Protein AF-A0A3M1KGH4-F1 (afdb_monomer_lite)

Secondary structure (DSSP, 8-state):
-----HHHHHHHHHHHHHTSSSTT-PPPP---THHHHHHHHHHHHHHHHHHT----PPEEEEEEEEEEETTS-B--GGGT--EEEEEETTT--EEEEEE-BSB---HHHHHTS---TT-----TTB-BEEEEEEESS-EEEEEEEEE-TT-GGG-EEEEEEEEE-TT--B-STT-EEEEE--EEEEEEESPTT----TT--PPPEEEEEE-

Radius of gyration: 43.36 Å; chains: 1; bounding box: 120×36×132 Å

pLDDT: mean 83.52, std 16.86, range [42.94, 98.81]

Foldseek 3Di:
DDDDPPPPVVVVVVVVVVVVVPPPPDDPPPDPPVVVVVVVVVVVVVVVVVVVPPQLWQAWAKFKEWEAEVLAFTQEPVLPFKKKWKAQPVPRHTQDIDGWYFDRADCCQRHPDDDDPPAQRHDPRGTIDMDIGRHSAKTWMKMKIWDDPNQNVWIFIDIDIDIDGHPHYQPPRNRHYHYGYTKRKAWDPDDPPDDDDVVDDGDTDIDIDGD

Structure (mmCIF, N/CA/C/O backbone):
data_AF-A0A3M1KGH4-F1
#
_entry.id   AF-A0A3M1KGH4-F1
#
loop_
_atom_site.group_PDB
_atom_site.id
_atom_site.type_symbol
_atom_site.label_atom_id
_atom_site.label_alt_id
_atom_site.label_comp_id
_atom_site.label_asym_id
_atom_site.label_entity_id
_atom_site.label_seq_id
_atom_site.pdbx_PDB_ins_code
_atom_site.Cartn_x
_atom_site.Cartn_y
_atom_site.Cartn_z
_atom_site.occupancy
_atom_site.B_iso_or_equiv
_atom_site.auth_seq_id
_atom_site.auth_comp_id
_atom_site.auth_asym_id
_atom_site.auth_atom_id
_atom_site.pdbx_PDB_model_num
ATOM 1 N N . MET A 1 1 ? 84.383 18.928 -102.676 1.00 42.94 1 MET A N 1
ATOM 2 C CA . MET A 1 1 ? 84.141 19.625 -101.395 1.00 42.94 1 MET A CA 1
ATOM 3 C C . MET A 1 1 ? 82.967 18.921 -100.732 1.00 42.94 1 MET A C 1
ATOM 5 O O . MET A 1 1 ? 81.964 18.694 -101.393 1.00 42.94 1 MET A O 1
ATOM 9 N N . GLN A 1 2 ? 83.213 18.404 -99.532 1.00 49.25 2 GLN A N 1
ATOM 10 C CA . GLN A 1 2 ? 82.604 17.220 -98.914 1.00 49.25 2 GLN A CA 1
ATOM 11 C C . GLN A 1 2 ? 81.156 17.446 -98.419 1.00 49.25 2 GLN A C 1
ATOM 13 O O . GLN A 1 2 ? 80.902 18.502 -97.842 1.00 49.25 2 GLN A O 1
ATOM 18 N N . PRO A 1 3 ? 80.225 16.482 -98.577 1.00 50.56 3 PRO A N 1
ATOM 19 C CA . PRO A 1 3 ? 78.887 16.571 -97.991 1.00 50.56 3 PRO A CA 1
ATOM 20 C C . PRO A 1 3 ? 78.902 16.326 -96.469 1.00 50.56 3 PRO A C 1
ATOM 22 O O . PRO A 1 3 ? 79.648 15.485 -95.965 1.00 50.56 3 PRO A O 1
ATOM 25 N N . ASP A 1 4 ? 78.070 17.084 -95.750 1.00 58.75 4 ASP A N 1
ATOM 26 C CA . ASP A 1 4 ? 77.868 17.066 -94.293 1.00 58.75 4 ASP A CA 1
ATOM 27 C C . ASP A 1 4 ? 77.162 15.769 -93.844 1.00 58.75 4 ASP A C 1
ATOM 29 O O . ASP A 1 4 ? 75.938 15.681 -93.768 1.00 58.75 4 ASP A O 1
ATOM 33 N N . ILE A 1 5 ? 77.959 14.732 -93.576 1.00 57.69 5 ILE A N 1
ATOM 34 C CA . ILE A 1 5 ? 77.520 13.393 -93.134 1.00 57.69 5 ILE A CA 1
ATOM 35 C C . ILE A 1 5 ? 77.170 13.370 -91.620 1.00 57.69 5 ILE A C 1
ATOM 37 O O . ILE A 1 5 ? 76.707 12.359 -91.090 1.00 57.69 5 ILE A O 1
ATOM 41 N N . GLY A 1 6 ? 77.332 14.482 -90.891 1.00 56.88 6 GLY A N 1
ATOM 42 C CA . GLY A 1 6 ? 77.210 14.508 -89.426 1.00 56.88 6 GLY A CA 1
ATOM 43 C C . GLY A 1 6 ? 75.781 14.586 -88.875 1.00 56.88 6 GLY A C 1
ATOM 44 O O . GLY A 1 6 ? 75.520 14.105 -87.770 1.00 56.88 6 GLY A O 1
ATOM 45 N N . ARG A 1 7 ? 74.831 15.169 -89.619 1.00 56.31 7 ARG A N 1
ATOM 46 C CA . ARG A 1 7 ? 73.494 15.498 -89.081 1.00 56.31 7 ARG A CA 1
ATOM 47 C C . ARG A 1 7 ? 72.442 14.392 -89.229 1.00 56.31 7 ARG A C 1
ATOM 49 O O . ARG A 1 7 ? 71.613 14.231 -88.332 1.00 56.31 7 ARG A O 1
ATOM 56 N N . GLU A 1 8 ? 72.500 13.570 -90.277 1.00 53.31 8 GLU A N 1
ATOM 57 C CA . GLU A 1 8 ? 71.540 12.465 -90.470 1.00 53.31 8 GLU A CA 1
ATOM 58 C C . GLU A 1 8 ? 71.791 11.265 -89.540 1.00 53.31 8 GLU A C 1
ATOM 60 O O . GLU A 1 8 ? 70.844 10.627 -89.069 1.00 53.31 8 GLU A O 1
ATOM 65 N N . ALA A 1 9 ? 73.055 10.971 -89.216 1.00 56.78 9 ALA A N 1
ATOM 66 C CA . ALA A 1 9 ? 73.411 9.864 -88.325 1.00 56.78 9 ALA A CA 1
ATOM 67 C C . ALA A 1 9 ? 73.000 10.127 -86.861 1.00 56.78 9 ALA A C 1
ATOM 69 O O . ALA A 1 9 ? 72.671 9.196 -86.121 1.00 56.78 9 ALA A O 1
ATOM 70 N N . MET A 1 10 ? 72.960 11.400 -86.452 1.00 54.31 10 MET A N 1
ATOM 71 C CA . MET A 1 10 ? 72.568 11.811 -85.102 1.00 54.31 10 MET A CA 1
ATOM 72 C C . MET A 1 10 ? 71.043 11.776 -84.899 1.00 54.31 10 MET A C 1
ATOM 74 O O . MET A 1 10 ? 70.585 11.319 -83.851 1.00 54.31 10 MET A O 1
ATOM 78 N N . MET A 1 11 ? 70.240 12.147 -85.907 1.00 51.31 11 MET A N 1
ATOM 79 C CA . MET A 1 11 ? 68.772 12.068 -85.808 1.00 51.31 11 MET A CA 1
ATOM 80 C C . MET A 1 11 ? 68.230 10.631 -85.844 1.00 51.31 11 MET A C 1
ATOM 82 O O . MET A 1 11 ? 67.272 10.325 -85.131 1.00 51.31 11 MET A O 1
ATOM 86 N N . ARG A 1 12 ? 68.866 9.707 -86.580 1.00 53.91 12 ARG A N 1
ATOM 87 C CA . ARG A 1 12 ? 68.444 8.289 -86.590 1.00 53.91 12 ARG A CA 1
ATOM 88 C C . ARG A 1 12 ? 68.720 7.560 -85.270 1.00 53.91 12 ARG A C 1
ATOM 90 O O . ARG A 1 12 ? 68.043 6.580 -84.966 1.00 53.91 12 ARG A O 1
ATOM 97 N N . ARG A 1 13 ? 69.657 8.049 -84.449 1.00 52.09 13 ARG A N 1
ATOM 98 C CA . ARG A 1 13 ? 69.931 7.490 -83.112 1.00 52.09 13 ARG A CA 1
ATOM 99 C C . ARG A 1 13 ? 68.906 7.903 -82.053 1.00 52.09 13 ARG A C 1
ATOM 101 O O . ARG A 1 13 ? 68.628 7.106 -81.165 1.00 52.09 13 ARG A O 1
ATOM 108 N N . ILE A 1 14 ? 68.302 9.087 -82.163 1.00 52.09 14 ILE A N 1
ATOM 109 C CA . ILE A 1 14 ? 67.333 9.582 -81.167 1.00 52.09 14 ILE A CA 1
ATOM 110 C C . ILE A 1 14 ? 65.967 8.884 -81.317 1.00 52.09 14 ILE A C 1
ATOM 112 O O . ILE A 1 14 ? 65.345 8.518 -80.321 1.00 52.09 14 ILE A O 1
ATOM 116 N N . VAL A 1 15 ? 65.539 8.575 -82.546 1.00 54.56 15 VAL A N 1
ATOM 117 C CA . VAL A 1 15 ? 64.266 7.865 -82.803 1.00 54.56 15 VAL A CA 1
ATOM 118 C C . VAL A 1 15 ? 64.352 6.361 -82.473 1.00 54.56 15 VAL A C 1
ATOM 120 O O . VAL A 1 15 ? 63.371 5.751 -82.043 1.00 54.56 15 VAL A O 1
ATOM 123 N N . ALA A 1 16 ? 65.537 5.751 -82.589 1.00 48.59 16 ALA A N 1
ATOM 124 C CA . ALA A 1 16 ? 65.742 4.324 -82.313 1.00 48.59 16 ALA A CA 1
ATOM 125 C C . ALA A 1 16 ? 65.833 3.968 -80.812 1.00 48.59 16 ALA A C 1
ATOM 127 O O . ALA A 1 16 ? 65.648 2.803 -80.456 1.00 48.59 16 ALA A O 1
ATOM 128 N N . VAL A 1 17 ? 66.091 4.945 -79.930 1.00 50.84 17 VAL A N 1
ATOM 129 C CA . VAL A 1 17 ? 66.051 4.745 -78.466 1.00 50.84 17 VAL A CA 1
ATOM 130 C C . VAL A 1 17 ? 64.633 4.938 -77.909 1.00 50.84 17 VAL A C 1
ATOM 132 O O . VAL A 1 17 ? 64.250 4.253 -76.965 1.00 50.84 17 VAL A O 1
ATOM 135 N N . SER A 1 18 ? 63.803 5.775 -78.542 1.00 44.84 18 SER A N 1
ATOM 136 C CA . SER A 1 18 ? 62.417 6.020 -78.109 1.00 44.84 18 SER A CA 1
ATOM 137 C C . SER A 1 18 ? 61.440 4.873 -78.414 1.00 44.84 18 SER A C 1
ATOM 139 O O . SER A 1 18 ? 60.396 4.790 -77.774 1.00 44.84 18 SER A O 1
ATOM 141 N N . SER A 1 19 ? 61.745 3.992 -79.372 1.00 47.72 19 SER A N 1
ATOM 142 C CA . SER A 1 19 ? 60.853 2.893 -79.793 1.00 47.72 19 SER A CA 1
ATOM 143 C C . SER A 1 19 ? 61.108 1.564 -79.076 1.00 47.72 19 SER A C 1
ATOM 145 O O . SER A 1 19 ? 60.348 0.624 -79.260 1.00 47.72 19 SER A O 1
ATOM 147 N N . ARG A 1 20 ? 62.139 1.479 -78.222 1.00 51.72 20 ARG A N 1
ATOM 148 C CA . ARG A 1 20 ? 62.474 0.267 -77.445 1.00 51.72 20 ARG A CA 1
ATOM 149 C C . ARG A 1 20 ? 62.117 0.338 -75.956 1.00 51.72 20 ARG A C 1
ATOM 151 O O . ARG A 1 20 ? 62.361 -0.616 -75.228 1.00 51.72 20 ARG A O 1
ATOM 158 N N . LEU A 1 21 ? 61.511 1.441 -75.515 1.00 47.66 21 LEU A N 1
ATOM 159 C CA . LEU A 1 21 ? 61.004 1.641 -74.148 1.00 47.66 21 LEU A CA 1
ATOM 160 C C . LEU A 1 21 ? 59.476 1.472 -74.029 1.00 47.66 21 LEU A C 1
ATOM 162 O O . LEU A 1 21 ? 58.954 1.481 -72.919 1.00 47.66 21 LEU A O 1
ATOM 166 N N . ALA A 1 22 ? 58.761 1.281 -75.144 1.00 48.03 22 ALA A N 1
ATOM 167 C CA . ALA A 1 22 ? 57.303 1.115 -75.159 1.00 48.03 22 ALA A CA 1
ATOM 168 C C . ALA A 1 22 ? 56.831 -0.348 -74.999 1.00 48.03 22 ALA A C 1
ATOM 170 O O . ALA A 1 22 ? 55.670 -0.578 -74.672 1.00 48.03 22 ALA A O 1
ATOM 171 N N . ASP A 1 23 ? 57.726 -1.332 -75.142 1.00 51.97 23 ASP A N 1
ATOM 172 C CA . ASP A 1 23 ? 57.362 -2.758 -75.198 1.00 51.97 23 ASP A CA 1
ATOM 173 C C . ASP A 1 23 ? 57.512 -3.515 -73.864 1.00 51.97 23 ASP A C 1
ATOM 175 O O . ASP A 1 23 ? 57.511 -4.744 -73.848 1.00 51.97 23 ASP A O 1
ATOM 179 N N . HIS A 1 24 ? 57.657 -2.828 -72.725 1.00 53.22 24 HIS A N 1
ATOM 180 C CA . HIS A 1 24 ? 57.786 -3.475 -71.401 1.00 53.22 24 HIS A CA 1
ATOM 181 C C . HIS A 1 24 ? 56.738 -3.048 -70.364 1.00 53.22 24 HIS A C 1
ATOM 183 O O . HIS A 1 24 ? 56.882 -3.331 -69.174 1.00 53.22 24 HIS A O 1
ATOM 189 N N . VAL A 1 25 ? 55.622 -2.455 -70.794 1.00 55.25 25 VAL A N 1
ATOM 190 C CA . VAL A 1 25 ? 54.454 -2.304 -69.914 1.00 55.25 25 VAL A CA 1
ATOM 191 C C . VAL A 1 25 ? 53.684 -3.624 -69.900 1.00 55.25 25 VAL A C 1
ATOM 193 O O . VAL A 1 25 ? 52.771 -3.859 -70.694 1.00 55.25 25 VAL A O 1
ATOM 196 N N . ALA A 1 26 ? 54.083 -4.513 -68.993 1.00 55.94 26 ALA A N 1
ATOM 197 C CA . ALA A 1 26 ? 53.309 -5.691 -68.639 1.00 55.94 26 ALA A CA 1
ATOM 198 C C . ALA A 1 26 ? 51.890 -5.257 -68.231 1.00 55.94 26 ALA A C 1
ATOM 200 O O . ALA A 1 26 ? 51.702 -4.528 -67.256 1.00 55.94 26 ALA A O 1
ATOM 201 N N . ARG A 1 27 ? 50.880 -5.693 -68.991 1.00 57.88 27 ARG A N 1
ATOM 202 C CA . ARG A 1 27 ? 49.476 -5.548 -68.593 1.00 57.88 27 ARG A CA 1
ATOM 203 C C . ARG A 1 27 ? 49.269 -6.375 -67.316 1.00 57.88 27 ARG A C 1
ATOM 205 O O . ARG A 1 27 ? 49.573 -7.570 -67.351 1.00 57.88 27 ARG A O 1
ATOM 212 N N . PRO A 1 28 ? 48.773 -5.801 -66.206 1.00 57.00 28 PRO A N 1
ATOM 213 C CA . PRO A 1 28 ? 48.457 -6.602 -65.031 1.00 57.00 28 PRO A CA 1
ATOM 214 C C . PRO A 1 28 ? 47.383 -7.638 -65.401 1.00 57.00 28 PRO A C 1
ATOM 216 O O . PRO A 1 28 ? 46.493 -7.330 -66.203 1.00 57.00 28 PRO A O 1
ATOM 219 N N . PRO A 1 29 ? 47.444 -8.869 -64.859 1.00 56.03 29 PRO A N 1
ATOM 220 C CA . PRO A 1 29 ? 46.397 -9.851 -65.096 1.00 56.03 29 PRO A CA 1
ATOM 221 C C . PRO A 1 29 ? 45.067 -9.274 -64.611 1.00 56.03 29 PRO A C 1
ATOM 223 O O . PRO A 1 29 ? 44.997 -8.696 -63.526 1.00 56.03 29 PRO A O 1
ATOM 226 N N . ALA A 1 30 ? 44.016 -9.419 -65.422 1.00 58.41 30 ALA A N 1
ATOM 227 C CA . ALA A 1 30 ? 42.660 -9.029 -65.064 1.00 58.41 30 ALA A CA 1
ATOM 228 C C . ALA A 1 30 ? 42.247 -9.781 -63.789 1.00 58.41 30 ALA A C 1
ATOM 230 O O . ALA A 1 30 ? 41.863 -10.953 -63.823 1.00 58.41 30 ALA A O 1
ATOM 231 N N . PHE A 1 31 ? 42.396 -9.116 -62.645 1.00 53.91 31 PHE A N 1
ATOM 232 C CA . PHE A 1 31 ? 42.056 -9.660 -61.344 1.00 53.91 31 PHE A CA 1
ATOM 233 C C . PHE A 1 31 ? 40.532 -9.769 -61.293 1.00 53.91 31 PHE A C 1
ATOM 235 O O . PHE A 1 31 ? 39.823 -8.769 -61.202 1.00 53.91 31 PHE A O 1
ATOM 242 N N . ARG A 1 32 ? 40.018 -10.995 -61.430 1.00 59.94 32 ARG A N 1
ATOM 243 C CA . ARG A 1 32 ? 38.589 -11.327 -61.361 1.00 59.94 32 ARG A CA 1
ATOM 244 C C . ARG A 1 32 ? 38.077 -11.067 -59.935 1.00 59.94 32 ARG A C 1
ATOM 246 O O . ARG A 1 32 ? 37.981 -11.984 -59.124 1.00 59.94 32 ARG A O 1
ATOM 253 N N . GLN A 1 33 ? 37.786 -9.803 -59.631 1.00 54.66 33 GLN A N 1
ATOM 254 C CA . GLN A 1 33 ? 37.360 -9.306 -58.317 1.00 54.66 33 GLN A CA 1
ATOM 255 C C . GLN A 1 33 ? 35.900 -9.648 -57.953 1.00 54.66 33 GLN A C 1
ATOM 257 O O . GLN A 1 33 ? 35.520 -9.570 -56.789 1.00 54.66 33 GLN A O 1
ATOM 262 N N . GLU A 1 34 ? 35.074 -10.084 -58.904 1.00 50.25 34 GLU A N 1
ATOM 263 C CA . GLU A 1 34 ? 33.615 -10.172 -58.708 1.00 50.25 34 GLU A CA 1
ATOM 264 C C . GLU A 1 34 ? 33.153 -11.272 -57.735 1.00 50.25 34 GLU A C 1
ATOM 266 O O . GLU A 1 34 ? 32.064 -11.190 -57.173 1.00 50.25 34 GLU A O 1
ATOM 271 N N . ARG A 1 35 ? 33.981 -12.290 -57.465 1.00 53.50 35 ARG A N 1
ATOM 272 C CA . ARG A 1 35 ? 33.603 -13.399 -56.564 1.00 53.50 35 ARG A CA 1
ATOM 273 C C . ARG A 1 35 ? 33.836 -13.107 -55.081 1.00 53.50 35 ARG A C 1
ATOM 275 O O . ARG A 1 35 ? 33.267 -13.799 -54.242 1.00 53.50 35 ARG A O 1
ATOM 282 N N . TRP A 1 36 ? 34.653 -12.107 -54.759 1.00 53.97 36 TRP A N 1
ATOM 283 C CA . TRP A 1 36 ? 34.995 -11.779 -53.373 1.00 53.97 36 TRP A CA 1
ATOM 284 C C . TRP A 1 36 ? 33.922 -10.887 -52.744 1.00 53.97 36 TRP A C 1
ATOM 286 O O . TRP A 1 36 ? 33.511 -11.143 -51.618 1.00 53.97 36 TRP A O 1
ATOM 296 N N . PHE A 1 37 ? 33.374 -9.933 -53.505 1.00 53.00 37 PHE A N 1
ATOM 297 C CA . PHE A 1 37 ? 32.351 -9.001 -53.018 1.00 53.00 37 PHE A CA 1
ATOM 298 C C . PHE A 1 37 ? 31.008 -9.668 -52.690 1.00 53.00 37 PHE A C 1
ATOM 300 O O . PHE A 1 37 ? 30.375 -9.311 -51.698 1.00 53.00 37 PHE A O 1
ATOM 307 N N . ALA A 1 38 ? 30.588 -10.672 -53.469 1.00 57.00 38 ALA A N 1
ATOM 308 C CA . ALA A 1 38 ? 29.339 -11.394 -53.211 1.00 57.00 38 ALA A CA 1
ATOM 309 C C . ALA A 1 38 ? 29.382 -12.167 -51.878 1.00 57.00 38 ALA A C 1
ATOM 311 O O . ALA A 1 38 ? 28.412 -12.157 -51.123 1.00 57.00 38 ALA A O 1
ATOM 312 N N . GLY A 1 39 ? 30.527 -12.780 -51.551 1.00 59.53 39 GLY A N 1
ATOM 313 C CA . GLY A 1 39 ? 30.725 -13.480 -50.280 1.00 59.53 39 GLY A CA 1
ATOM 314 C C . GLY A 1 39 ? 30.733 -12.532 -49.081 1.00 59.53 39 GLY A C 1
ATOM 315 O O . GLY A 1 39 ? 30.131 -12.844 -48.056 1.00 59.53 39 GLY A O 1
ATOM 316 N N . THR A 1 40 ? 31.346 -11.350 -49.218 1.00 65.56 40 THR A N 1
ATOM 317 C CA . THR A 1 40 ? 31.367 -10.330 -48.156 1.00 65.56 40 THR A CA 1
ATOM 318 C C . THR A 1 40 ? 29.983 -9.739 -47.900 1.00 65.56 40 THR A C 1
ATOM 320 O O . THR A 1 40 ? 29.627 -9.518 -46.747 1.00 65.56 40 THR A O 1
ATOM 323 N N . LEU A 1 41 ? 29.179 -9.530 -48.948 1.00 72.06 41 LEU A N 1
ATOM 324 C CA . LEU A 1 41 ? 27.812 -9.012 -48.821 1.00 72.06 41 LEU A CA 1
ATOM 325 C C . LEU A 1 41 ? 26.867 -10.016 -48.151 1.00 72.06 41 LEU A C 1
ATOM 327 O O . LEU A 1 41 ? 26.099 -9.628 -47.274 1.00 72.06 41 LEU A O 1
ATOM 331 N N . VAL A 1 42 ? 26.958 -11.306 -48.495 1.00 76.88 42 VAL A N 1
ATOM 332 C CA . VAL A 1 42 ? 26.173 -12.364 -47.831 1.00 76.88 42 VAL A CA 1
ATOM 333 C C . VAL A 1 42 ? 26.597 -12.528 -46.369 1.00 76.88 42 VAL A C 1
ATOM 335 O O . VAL A 1 42 ? 25.743 -12.639 -45.494 1.00 76.88 42 VAL A O 1
ATOM 338 N N . MET A 1 43 ? 27.900 -12.469 -46.080 1.00 73.81 43 MET A N 1
ATOM 339 C CA . MET A 1 43 ? 28.414 -12.495 -44.706 1.00 73.81 43 MET A CA 1
ATOM 340 C C . MET A 1 43 ? 27.972 -11.276 -43.889 1.00 73.81 43 MET A C 1
ATOM 342 O O . MET A 1 43 ? 27.563 -11.427 -42.741 1.00 73.81 43 MET A O 1
ATOM 346 N N . ALA A 1 44 ? 28.017 -10.074 -44.465 1.00 76.94 44 ALA A N 1
ATOM 347 C CA . ALA A 1 44 ? 27.559 -8.857 -43.800 1.00 76.94 44 ALA A CA 1
ATOM 348 C C . ALA A 1 44 ? 26.045 -8.892 -43.537 1.00 76.94 44 ALA A C 1
ATOM 350 O O . ALA A 1 44 ? 25.608 -8.534 -42.444 1.00 76.94 44 ALA A O 1
ATOM 351 N N . ALA A 1 45 ? 25.253 -9.391 -44.492 1.00 77.75 45 ALA A N 1
ATOM 352 C CA . ALA A 1 45 ? 23.818 -9.602 -44.319 1.00 77.75 45 ALA A CA 1
ATOM 353 C C . ALA A 1 45 ? 23.516 -10.650 -43.234 1.00 77.75 45 ALA A C 1
ATOM 355 O O . ALA A 1 45 ? 22.614 -10.445 -42.428 1.00 77.75 45 ALA A O 1
ATOM 356 N N . LEU A 1 46 ? 24.300 -11.731 -43.157 1.00 75.06 46 LEU A N 1
ATOM 357 C CA . LEU A 1 46 ? 24.161 -12.762 -42.127 1.00 75.06 46 LEU A CA 1
ATOM 358 C C . LEU A 1 46 ? 24.549 -12.244 -40.731 1.00 75.06 46 LEU A C 1
ATOM 360 O O . LEU A 1 46 ? 23.849 -12.529 -39.763 1.00 75.06 46 LEU A O 1
ATOM 364 N N . ILE A 1 47 ? 25.610 -11.435 -40.620 1.00 75.12 47 ILE A N 1
ATOM 365 C CA . ILE A 1 47 ? 25.994 -10.760 -39.366 1.00 75.12 47 ILE A CA 1
ATOM 366 C C . ILE A 1 47 ? 24.903 -9.777 -38.924 1.00 75.12 47 ILE A C 1
ATOM 368 O O . ILE A 1 47 ? 24.559 -9.748 -37.745 1.00 75.12 47 ILE A O 1
ATOM 372 N N . LEU A 1 48 ? 24.326 -9.002 -39.847 1.00 72.19 48 LEU A N 1
ATOM 373 C CA . LEU A 1 48 ? 23.214 -8.090 -39.553 1.00 72.19 48 LEU A CA 1
ATOM 374 C C . LEU A 1 48 ? 21.944 -8.846 -39.126 1.00 72.19 48 LEU A C 1
ATOM 376 O O . LEU A 1 48 ? 21.256 -8.402 -38.209 1.00 72.19 48 LEU A O 1
ATOM 380 N N . LEU A 1 49 ? 21.669 -10.008 -39.727 1.00 69.19 49 LEU A N 1
ATOM 381 C CA . LEU A 1 49 ? 20.551 -10.880 -39.350 1.00 69.19 49 LEU A CA 1
ATOM 382 C C . LEU A 1 49 ? 20.744 -11.484 -37.945 1.00 69.19 49 LEU A C 1
ATOM 384 O O . LEU A 1 49 ? 19.803 -11.531 -37.157 1.00 69.19 49 LEU A O 1
ATOM 388 N N . LEU A 1 50 ? 21.969 -11.898 -37.607 1.00 64.31 50 LEU A N 1
ATOM 389 C CA . LEU A 1 50 ? 22.328 -12.437 -36.286 1.00 64.31 50 LEU A CA 1
ATOM 390 C C . LEU A 1 50 ? 22.389 -11.349 -35.200 1.00 64.31 50 LEU A C 1
ATOM 392 O O . LEU A 1 50 ? 22.056 -11.614 -34.047 1.00 64.31 50 LEU A O 1
ATOM 396 N N . ALA A 1 51 ? 22.763 -10.115 -35.551 1.00 62.28 51 ALA A N 1
ATOM 397 C CA . ALA A 1 51 ? 22.803 -8.983 -34.622 1.00 62.28 51 ALA A CA 1
ATOM 398 C C . ALA A 1 51 ? 21.406 -8.466 -34.224 1.00 62.28 51 ALA A C 1
ATOM 400 O O . ALA A 1 51 ? 21.276 -7.808 -33.191 1.00 62.28 51 ALA A O 1
ATOM 401 N N . GLY A 1 52 ? 20.368 -8.776 -35.012 1.00 58.84 52 GLY A N 1
ATOM 402 C CA . GLY A 1 52 ? 18.977 -8.397 -34.738 1.00 58.84 52 GLY A CA 1
ATOM 403 C C . GLY A 1 52 ? 18.290 -9.218 -33.641 1.00 58.84 52 GLY A C 1
ATOM 404 O O . GLY A 1 52 ? 17.245 -8.809 -33.144 1.00 58.84 52 GLY A O 1
ATOM 405 N N . ILE A 1 53 ? 18.878 -10.342 -33.215 1.00 58.03 53 ILE A N 1
ATOM 406 C CA . ILE A 1 53 ? 18.333 -11.206 -32.157 1.00 58.03 53 ILE A CA 1
ATOM 407 C C . ILE A 1 53 ? 19.011 -10.860 -30.827 1.00 58.03 53 ILE A C 1
ATOM 409 O O . ILE A 1 53 ? 19.646 -11.692 -30.181 1.00 58.03 53 ILE A O 1
ATOM 413 N N . ARG A 1 54 ? 18.897 -9.605 -30.387 1.00 58.28 54 ARG A N 1
ATOM 414 C CA . ARG A 1 54 ? 19.005 -9.343 -28.950 1.00 58.28 54 ARG A CA 1
ATOM 415 C C . ARG A 1 54 ? 17.633 -9.623 -28.372 1.00 58.28 54 ARG A C 1
ATOM 417 O O . ARG A 1 54 ? 16.744 -8.786 -28.475 1.00 58.28 54 ARG A O 1
ATOM 424 N N . GLY A 1 55 ? 17.453 -10.823 -27.820 1.00 56.16 55 GLY A N 1
ATOM 425 C CA . GLY A 1 55 ? 16.304 -11.085 -26.963 1.00 56.16 55 GLY A CA 1
ATOM 426 C C . GLY A 1 55 ? 16.242 -9.973 -25.922 1.00 56.16 55 GLY A C 1
ATOM 427 O O . GLY A 1 55 ? 17.246 -9.704 -25.258 1.00 56.16 55 GLY A O 1
ATOM 428 N N . ALA A 1 56 ? 15.109 -9.279 -25.841 1.00 64.38 56 ALA A N 1
ATOM 429 C CA . ALA A 1 56 ? 14.827 -8.411 -24.714 1.00 64.38 56 ALA A CA 1
ATOM 430 C C . ALA A 1 56 ? 14.780 -9.326 -23.487 1.00 64.38 56 ALA A C 1
ATOM 432 O O . ALA A 1 56 ? 13.796 -10.018 -23.252 1.00 64.38 56 ALA A O 1
ATOM 433 N N . GLY A 1 57 ? 15.909 -9.451 -22.790 1.00 75.62 57 GLY A N 1
ATOM 434 C CA . GLY A 1 57 ? 15.945 -10.142 -21.513 1.00 75.62 57 GLY A CA 1
ATOM 435 C C . GLY A 1 57 ? 15.059 -9.377 -20.543 1.00 75.62 57 GLY A C 1
ATOM 436 O O . GLY A 1 57 ? 15.016 -8.148 -20.596 1.00 75.62 57 GLY A O 1
ATOM 437 N N . ALA A 1 58 ? 14.346 -10.097 -19.685 1.00 85.31 58 ALA A N 1
ATOM 438 C CA . ALA A 1 58 ? 13.577 -9.478 -18.624 1.00 85.31 58 ALA A CA 1
ATOM 439 C C . ALA A 1 58 ? 14.497 -8.554 -17.803 1.00 85.31 58 ALA A C 1
ATOM 441 O O . ALA A 1 58 ? 15.577 -8.965 -17.372 1.00 85.31 58 ALA A O 1
ATOM 442 N N . VAL A 1 59 ? 14.118 -7.281 -17.686 1.00 93.25 59 VAL A N 1
ATOM 443 C CA . VAL A 1 59 ? 14.913 -6.241 -17.030 1.00 93.25 59 VAL A CA 1
ATOM 444 C C . VAL A 1 59 ? 14.356 -6.018 -15.626 1.00 93.25 59 VAL A C 1
ATOM 446 O O . VAL A 1 59 ? 13.161 -5.711 -15.508 1.00 93.25 59 VAL A O 1
ATOM 449 N N . PRO A 1 60 ? 15.199 -6.100 -14.578 1.00 96.56 60 PRO A N 1
ATOM 450 C CA . PRO A 1 60 ? 14.793 -5.776 -13.219 1.00 96.56 60 PRO A CA 1
ATOM 451 C C . PRO A 1 60 ? 14.190 -4.374 -13.155 1.00 96.56 60 PRO A C 1
ATOM 453 O O . PRO A 1 60 ? 14.827 -3.392 -13.538 1.00 96.56 60 PRO A O 1
ATOM 456 N N . THR A 1 61 ? 12.945 -4.290 -12.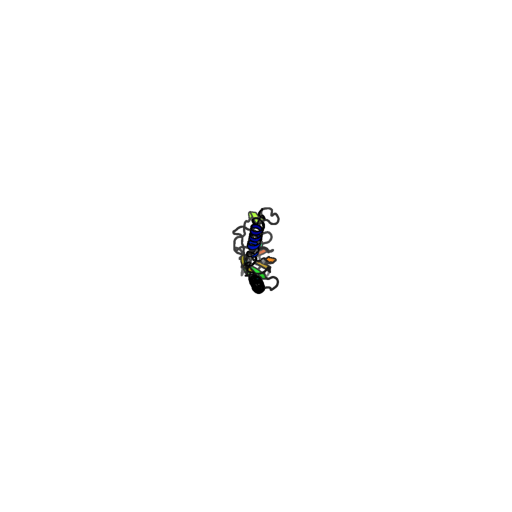698 1.00 97.62 61 THR A N 1
ATOM 457 C CA . THR A 1 61 ? 12.187 -3.041 -12.606 1.00 97.62 61 THR A CA 1
ATOM 458 C C . THR A 1 61 ? 11.603 -2.922 -11.204 1.00 97.62 61 THR A C 1
ATOM 460 O O . THR A 1 61 ? 10.704 -3.678 -10.826 1.00 97.62 61 THR A O 1
ATOM 463 N N . GLY A 1 62 ? 12.130 -1.998 -10.405 1.00 97.88 62 GLY A N 1
ATOM 464 C CA . GLY A 1 62 ? 11.711 -1.799 -9.021 1.00 97.88 62 GLY A CA 1
ATOM 465 C C . GLY A 1 62 ? 10.364 -1.087 -8.916 1.00 97.88 62 GLY A C 1
ATOM 466 O O . GLY A 1 62 ? 10.084 -0.140 -9.651 1.00 97.88 62 GLY A O 1
ATOM 467 N N . ILE A 1 63 ? 9.537 -1.488 -7.956 1.00 98.31 63 ILE A N 1
ATOM 468 C CA . ILE A 1 63 ? 8.276 -0.822 -7.628 1.00 98.31 63 ILE A CA 1
ATOM 469 C C . ILE A 1 63 ? 8.106 -0.736 -6.112 1.00 98.31 63 ILE A C 1
ATOM 471 O O . ILE A 1 63 ? 8.228 -1.731 -5.399 1.00 98.31 63 ILE A O 1
ATOM 475 N N . ASP A 1 64 ? 7.810 0.468 -5.622 1.00 98.44 64 ASP A N 1
ATOM 476 C CA . ASP A 1 64 ? 7.339 0.664 -4.254 1.00 98.44 64 ASP A CA 1
ATOM 477 C C . ASP A 1 64 ? 5.827 0.910 -4.291 1.00 98.44 64 ASP A C 1
ATOM 479 O O . ASP A 1 64 ? 5.365 1.847 -4.945 1.00 98.44 64 ASP A O 1
ATOM 483 N N . VAL A 1 65 ? 5.060 0.109 -3.555 1.00 98.44 65 VAL A N 1
ATOM 484 C CA . VAL A 1 65 ? 3.626 0.320 -3.339 1.00 98.44 65 VAL A CA 1
ATOM 485 C C . VAL A 1 65 ? 3.398 0.778 -1.906 1.00 98.44 65 VAL A C 1
ATOM 487 O O . VAL A 1 65 ? 3.852 0.146 -0.950 1.00 98.44 65 VAL A O 1
ATOM 490 N N . ARG A 1 66 ? 2.680 1.885 -1.747 1.00 98.06 66 ARG A N 1
ATOM 491 C CA . ARG A 1 66 ? 2.307 2.460 -0.456 1.00 98.06 66 ARG A CA 1
ATOM 492 C C . ARG A 1 66 ? 0.799 2.575 -0.367 1.00 98.06 66 ARG A C 1
ATOM 494 O O . ARG A 1 66 ? 0.117 2.796 -1.365 1.00 98.06 66 ARG A O 1
ATOM 501 N N . VAL A 1 67 ? 0.289 2.443 0.850 1.00 97.38 67 VAL A N 1
ATOM 502 C CA . VAL A 1 67 ? -1.145 2.512 1.116 1.00 97.38 67 VAL A CA 1
ATOM 503 C C . VAL A 1 67 ? -1.389 3.555 2.192 1.00 97.38 67 VAL A C 1
ATOM 505 O O . VAL A 1 67 ? -0.808 3.476 3.275 1.00 97.38 67 VAL A O 1
ATOM 508 N N . LEU A 1 68 ? -2.213 4.546 1.872 1.00 95.06 68 LEU A N 1
ATOM 509 C CA . LEU A 1 68 ? -2.655 5.598 2.775 1.00 95.06 68 LEU A CA 1
ATOM 510 C C . LEU A 1 68 ? -4.090 5.304 3.203 1.00 95.06 68 LEU A C 1
ATOM 512 O O . LEU A 1 68 ? -4.914 4.903 2.386 1.00 95.06 68 LEU A O 1
ATOM 516 N N . ALA A 1 69 ? -4.412 5.542 4.462 1.00 93.00 69 ALA A N 1
ATOM 517 C CA . ALA A 1 69 ? -5.796 5.668 4.863 1.00 93.00 69 ALA A CA 1
ATOM 518 C C . ALA A 1 69 ? -6.315 7.067 4.530 1.00 93.00 69 ALA A C 1
ATOM 520 O O . ALA A 1 69 ? -5.628 8.072 4.745 1.00 93.00 69 ALA A O 1
ATOM 521 N N . SER A 1 70 ? -7.529 7.131 3.996 1.00 89.00 70 SER A N 1
ATOM 522 C CA . SER A 1 70 ? -8.109 8.373 3.509 1.00 89.00 70 SER A CA 1
ATOM 523 C C . SER A 1 70 ? -8.285 9.389 4.629 1.00 89.00 70 SER A C 1
ATOM 525 O O . SER A 1 70 ? -8.830 9.082 5.688 1.00 89.00 70 SER A O 1
ATOM 527 N N . GLY A 1 71 ? -7.764 10.598 4.415 1.00 81.25 71 GLY A N 1
ATOM 528 C CA . GLY A 1 71 ? -7.714 11.634 5.449 1.00 81.25 71 GLY A CA 1
ATOM 529 C C . GLY A 1 71 ? -6.815 11.295 6.647 1.00 81.25 71 GLY A C 1
ATOM 530 O O . GLY A 1 71 ? -6.922 11.952 7.681 1.00 81.25 71 GLY A O 1
ATOM 531 N N . ALA A 1 72 ? -5.949 10.284 6.534 1.00 85.62 72 ALA A N 1
ATOM 532 C CA . ALA A 1 72 ? -5.082 9.805 7.603 1.00 85.62 72 ALA A CA 1
ATOM 533 C C . ALA A 1 72 ? -3.658 9.492 7.094 1.00 85.62 72 ALA A C 1
ATOM 535 O O . ALA A 1 72 ? -3.084 10.261 6.326 1.00 85.62 72 ALA A O 1
ATOM 536 N N . LYS A 1 73 ? -3.023 8.440 7.627 1.00 92.69 73 LYS A N 1
ATOM 537 C CA . LYS A 1 73 ? -1.585 8.142 7.491 1.00 92.69 73 LYS A CA 1
ATOM 538 C C . LYS A 1 73 ? -1.332 6.868 6.685 1.00 92.69 73 LYS A C 1
ATOM 540 O O . LYS A 1 73 ? -2.265 6.217 6.233 1.00 92.69 73 LYS A O 1
ATOM 545 N N . PHE A 1 74 ? -0.059 6.504 6.519 1.00 95.44 74 PHE A N 1
ATOM 546 C CA . PHE A 1 74 ? 0.309 5.233 5.900 1.00 95.44 74 PHE A CA 1
ATOM 547 C C . PHE A 1 74 ? -0.157 4.045 6.748 1.00 95.44 74 PHE A C 1
ATOM 549 O O . PHE A 1 74 ? 0.046 4.029 7.967 1.00 95.44 74 PHE A O 1
ATOM 556 N N . ILE A 1 75 ? -0.726 3.037 6.086 1.00 95.19 75 ILE A N 1
ATOM 557 C CA . ILE A 1 75 ? -1.119 1.763 6.691 1.00 95.19 75 ILE A CA 1
ATOM 558 C C . ILE A 1 75 ? 0.142 0.929 6.896 1.00 95.19 75 ILE A C 1
ATOM 560 O O . ILE A 1 75 ? 0.652 0.272 5.982 1.00 95.19 75 ILE A O 1
ATOM 564 N N . GLY A 1 76 ? 0.668 1.019 8.113 1.00 93.12 76 GLY A N 1
ATOM 565 C CA . GLY A 1 76 ? 1.897 0.360 8.529 1.00 93.12 76 GLY A CA 1
ATOM 566 C C . GLY A 1 76 ? 1.687 -0.866 9.403 1.00 93.12 76 GLY A C 1
ATOM 567 O O . GLY A 1 76 ? 0.571 -1.337 9.634 1.00 93.12 76 GLY A O 1
ATOM 568 N N . SER A 1 77 ? 2.798 -1.364 9.936 1.00 95.94 77 SER A N 1
ATOM 569 C CA . SER A 1 77 ? 2.846 -2.626 10.678 1.00 95.94 77 SER A CA 1
ATOM 570 C C . SER A 1 77 ? 1.987 -2.625 11.951 1.00 95.94 77 SER A C 1
ATOM 572 O O . SER A 1 77 ? 1.537 -3.684 12.374 1.00 95.94 77 SER A O 1
ATOM 574 N N . SER A 1 78 ? 1.697 -1.458 12.542 1.00 91.50 78 SER A N 1
ATOM 575 C CA . SER A 1 78 ? 0.887 -1.345 13.768 1.00 91.50 78 SER A CA 1
ATOM 576 C C . SER A 1 78 ? -0.574 -1.771 13.601 1.00 91.50 78 SER A C 1
ATOM 578 O O . SER A 1 78 ? -1.220 -2.100 14.589 1.00 91.50 78 SER A O 1
ATOM 580 N N . VAL A 1 79 ? -1.096 -1.754 12.372 1.00 91.88 79 VAL A N 1
ATOM 581 C CA . VAL A 1 79 ? -2.446 -2.239 12.029 1.00 91.88 79 VAL A CA 1
ATOM 582 C C . VAL A 1 79 ? -2.382 -3.498 11.155 1.00 91.88 79 VAL A C 1
ATOM 584 O O . VAL A 1 79 ? -3.344 -3.849 10.484 1.00 91.88 79 VAL A O 1
ATOM 587 N N . GLY A 1 80 ? -1.237 -4.188 11.142 1.00 95.06 80 GLY A N 1
ATOM 588 C CA . GLY A 1 80 ? -1.011 -5.392 10.337 1.00 95.06 80 GLY A CA 1
ATOM 589 C C . GLY A 1 80 ? -0.666 -5.135 8.865 1.00 95.06 80 GLY A C 1
ATOM 590 O O . GLY A 1 80 ? -0.504 -6.095 8.120 1.00 95.06 80 GLY A O 1
ATOM 591 N N . GLY A 1 81 ? -0.523 -3.874 8.444 1.00 96.94 81 GLY A N 1
ATOM 592 C CA . GLY A 1 81 ? -0.249 -3.511 7.053 1.00 96.94 81 GLY A CA 1
ATOM 593 C C . GLY A 1 81 ? -1.440 -3.739 6.115 1.00 96.94 81 GLY A C 1
ATOM 594 O O . GLY A 1 81 ? -2.552 -4.058 6.541 1.00 96.94 81 GLY A O 1
ATOM 595 N N . ALA A 1 82 ? -1.199 -3.555 4.821 1.00 98.12 82 ALA A N 1
ATOM 596 C CA . ALA A 1 82 ? -2.134 -3.848 3.742 1.00 98.12 82 ALA A CA 1
ATOM 597 C C . ALA A 1 82 ? -1.524 -4.895 2.806 1.00 98.12 82 ALA A C 1
ATOM 599 O O . ALA A 1 82 ? -0.367 -4.764 2.403 1.00 98.12 82 ALA A O 1
ATOM 600 N N . ALA A 1 83 ? -2.301 -5.917 2.451 1.00 98.50 83 ALA A N 1
ATOM 601 C CA . ALA A 1 83 ? -1.936 -6.867 1.412 1.00 98.50 83 ALA A CA 1
ATOM 602 C C . ALA A 1 83 ? -1.936 -6.163 0.054 1.00 98.50 83 ALA A C 1
ATOM 604 O O . ALA A 1 83 ? -2.907 -5.497 -0.304 1.00 98.50 83 ALA A O 1
ATOM 605 N N . VAL A 1 84 ? -0.857 -6.324 -0.700 1.00 98.81 84 VAL A N 1
ATOM 606 C CA . VAL A 1 84 ? -0.674 -5.769 -2.037 1.00 98.81 84 VAL A CA 1
ATOM 607 C C . VAL A 1 84 ? -0.565 -6.913 -3.031 1.00 98.81 84 VAL A C 1
ATOM 609 O O . VAL A 1 84 ? 0.209 -7.844 -2.828 1.00 98.81 84 VAL A O 1
ATOM 612 N N . LEU A 1 85 ? -1.319 -6.811 -4.122 1.00 98.69 85 LEU A N 1
ATOM 613 C CA . LEU A 1 85 ? -1.255 -7.707 -5.270 1.00 98.69 85 LEU A CA 1
ATOM 614 C C . LEU A 1 85 ? -0.927 -6.888 -6.514 1.00 98.69 85 LEU A C 1
ATOM 616 O O . LEU A 1 85 ? -1.607 -5.902 -6.800 1.00 98.69 85 LEU A O 1
ATOM 620 N N . ILE A 1 86 ? 0.082 -7.313 -7.266 1.00 98.75 86 ILE A N 1
ATOM 621 C CA . ILE A 1 86 ? 0.448 -6.736 -8.558 1.00 98.75 86 ILE A CA 1
ATOM 622 C C . ILE A 1 86 ? 0.216 -7.804 -9.616 1.00 98.75 86 ILE A C 1
ATOM 624 O O . ILE A 1 86 ? 0.843 -8.863 -9.580 1.00 98.75 86 ILE A O 1
ATOM 628 N N . ARG A 1 87 ? -0.686 -7.533 -10.556 1.00 98.69 87 ARG A N 1
ATOM 629 C CA . ARG A 1 87 ? -1.008 -8.449 -11.655 1.00 98.69 87 ARG A CA 1
ATOM 630 C C . ARG A 1 87 ? -0.763 -7.803 -13.002 1.00 98.69 87 ARG A C 1
ATOM 632 O O . ARG A 1 87 ? -0.939 -6.595 -13.128 1.00 98.69 87 ARG A O 1
ATOM 639 N N . ASP A 1 88 ? -0.441 -8.597 -14.012 1.00 98.12 88 ASP A N 1
ATOM 640 C CA . ASP A 1 88 ? -0.587 -8.165 -15.400 1.00 98.12 88 ASP A CA 1
ATOM 641 C C . ASP A 1 88 ? -2.076 -7.887 -15.660 1.00 98.12 88 ASP A C 1
ATOM 643 O O . ASP A 1 88 ? -2.939 -8.737 -15.418 1.00 98.12 88 ASP A O 1
ATOM 647 N N . ALA A 1 89 ? -2.400 -6.671 -16.096 1.00 98.06 89 ALA A N 1
ATOM 648 C CA . ALA A 1 89 ? -3.783 -6.226 -16.239 1.00 98.06 89 ALA A CA 1
ATOM 649 C C . ALA A 1 89 ? -4.524 -6.940 -17.380 1.00 98.06 89 ALA A C 1
ATOM 651 O O . ALA A 1 89 ? -5.757 -6.960 -17.377 1.00 98.06 89 ALA A O 1
ATOM 652 N N . ARG A 1 90 ? -3.791 -7.511 -18.343 1.00 95.88 90 ARG A N 1
ATOM 653 C CA . ARG A 1 90 ? -4.343 -8.182 -19.522 1.00 95.88 90 ARG A CA 1
ATOM 654 C C . ARG A 1 90 ? -4.492 -9.682 -19.300 1.00 95.88 90 ARG A C 1
ATOM 656 O O . ARG A 1 90 ? -5.508 -10.244 -19.698 1.00 95.88 90 ARG A O 1
ATOM 663 N N . THR A 1 91 ? -3.493 -10.334 -18.710 1.00 96.88 91 THR A N 1
ATOM 664 C CA . THR A 1 91 ? -3.488 -11.796 -18.521 1.00 96.88 91 THR A CA 1
ATOM 665 C C . THR A 1 91 ? -3.994 -12.223 -17.143 1.00 96.88 91 THR A C 1
ATOM 667 O O . THR A 1 91 ? -4.398 -13.370 -16.974 1.00 96.88 91 THR A O 1
ATOM 670 N N . GLY A 1 92 ? -3.979 -11.324 -16.154 1.00 97.19 92 GLY A N 1
ATOM 671 C CA . GLY A 1 92 ? -4.286 -11.640 -14.757 1.00 97.19 92 GLY A CA 1
ATOM 672 C C . GLY A 1 92 ? -3.158 -12.364 -14.011 1.00 97.19 92 GLY A C 1
ATOM 673 O O . GLY A 1 92 ? -3.325 -12.681 -12.825 1.00 97.19 92 GLY A O 1
ATOM 674 N N . GLU A 1 93 ? -2.022 -12.606 -14.677 1.00 97.50 93 GLU A N 1
ATOM 675 C CA . GLU A 1 93 ? -0.814 -13.202 -14.102 1.00 97.50 93 GLU A CA 1
ATOM 676 C C . GLU A 1 93 ? -0.391 -12.433 -12.849 1.00 97.50 93 GLU A C 1
ATOM 678 O O . GLU A 1 93 ? -0.322 -11.206 -12.865 1.00 97.50 93 GLU A O 1
ATOM 683 N N . LEU A 1 94 ? -0.125 -13.144 -11.753 1.00 98.19 94 LEU A N 1
ATOM 684 C CA . LEU A 1 94 ? 0.409 -12.534 -10.541 1.00 98.19 94 LEU A CA 1
ATOM 685 C C . LEU A 1 94 ? 1.904 -12.270 -10.729 1.00 98.19 94 LEU A C 1
ATOM 687 O O . LEU A 1 94 ? 2.675 -13.210 -10.873 1.00 98.19 94 LEU A O 1
ATOM 691 N N . LEU A 1 95 ? 2.292 -10.996 -10.705 1.00 97.88 95 LEU A N 1
ATOM 692 C CA . LEU A 1 95 ? 3.678 -10.560 -10.884 1.00 97.88 95 LEU A CA 1
ATOM 693 C C . LEU A 1 95 ? 4.403 -10.419 -9.542 1.00 97.88 95 LEU A C 1
ATOM 695 O O . LEU A 1 95 ? 5.580 -10.742 -9.441 1.00 97.88 95 LEU A O 1
ATOM 699 N N . ALA A 1 96 ? 3.705 -9.936 -8.511 1.00 98.50 96 ALA A N 1
ATOM 700 C CA . ALA A 1 96 ? 4.213 -9.883 -7.143 1.00 98.50 96 ALA A CA 1
ATOM 701 C C . ALA A 1 96 ? 3.073 -9.755 -6.132 1.00 98.50 96 ALA A C 1
ATOM 703 O O . ALA A 1 96 ? 2.009 -9.204 -6.427 1.00 98.50 96 ALA A O 1
ATOM 704 N N . GLU A 1 97 ? 3.330 -10.207 -4.910 1.00 98.62 97 GLU A N 1
ATOM 705 C CA . GLU A 1 97 ? 2.450 -10.009 -3.766 1.00 98.62 97 GLU A CA 1
ATOM 706 C C . GLU A 1 97 ? 3.244 -9.800 -2.481 1.00 98.62 97 GLU A C 1
ATOM 708 O O . GLU A 1 97 ? 4.397 -10.220 -2.363 1.00 98.62 97 GLU A O 1
ATOM 713 N N . GLY A 1 98 ? 2.621 -9.145 -1.508 1.00 98.50 98 GLY A N 1
ATOM 714 C CA . GLY A 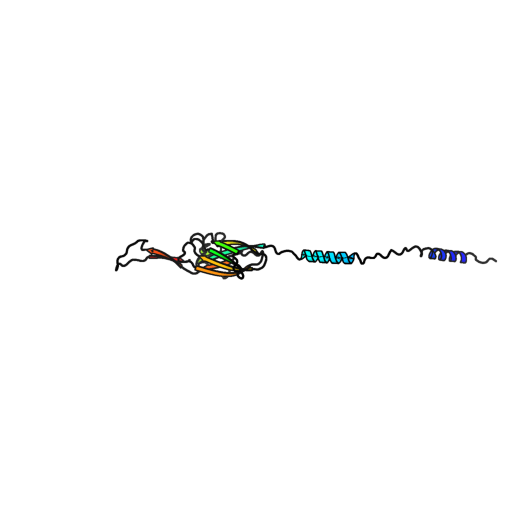1 98 ? 3.202 -8.970 -0.186 1.00 98.50 98 GLY A CA 1
ATOM 715 C C . GLY A 1 98 ? 2.351 -8.083 0.704 1.00 98.50 98 GLY A C 1
ATOM 716 O O . GLY A 1 98 ? 1.176 -7.848 0.434 1.00 98.50 98 GLY A O 1
ATOM 717 N N . VAL A 1 99 ? 2.945 -7.594 1.788 1.00 98.56 99 VAL A N 1
ATOM 718 C CA . VAL A 1 99 ? 2.270 -6.748 2.778 1.00 98.56 99 VAL A CA 1
ATOM 719 C C . VAL A 1 99 ? 3.094 -5.488 3.004 1.00 98.56 99 VAL A C 1
ATOM 721 O O . VAL A 1 99 ? 4.325 -5.549 3.039 1.00 98.56 99 VAL A O 1
ATOM 724 N N . THR A 1 100 ? 2.435 -4.341 3.165 1.00 98.38 100 THR A N 1
ATOM 725 C CA . THR A 1 100 ? 3.133 -3.112 3.551 1.00 98.38 100 THR A CA 1
ATOM 726 C C . THR A 1 100 ? 3.736 -3.241 4.950 1.00 98.38 100 THR A C 1
ATOM 728 O O . THR A 1 100 ? 3.070 -3.637 5.908 1.00 98.38 100 THR A O 1
ATOM 731 N N . ALA A 1 101 ? 5.003 -2.860 5.089 1.00 97.69 101 ALA A N 1
ATOM 732 C CA . ALA A 1 101 ? 5.703 -2.854 6.368 1.00 97.69 101 ALA A CA 1
ATOM 733 C C . ALA A 1 101 ? 6.405 -1.514 6.592 1.00 97.69 101 ALA A C 1
ATOM 735 O O . ALA A 1 101 ? 6.894 -0.899 5.644 1.00 97.69 101 ALA A O 1
ATOM 736 N N . GLY A 1 102 ? 6.437 -1.064 7.847 1.00 96.88 102 GLY A N 1
ATOM 737 C CA . GLY A 1 102 ? 7.017 0.216 8.254 1.00 96.88 102 GLY A CA 1
ATOM 738 C C . GLY A 1 102 ? 6.080 1.049 9.129 1.00 96.88 102 GLY A C 1
ATOM 739 O O . GLY A 1 102 ? 5.043 0.576 9.604 1.00 96.88 102 GLY A O 1
ATOM 740 N N . GLY A 1 103 ? 6.476 2.297 9.364 1.00 94.69 103 GLY A N 1
ATOM 741 C CA . GLY A 1 103 ? 5.771 3.258 10.202 1.00 94.69 103 GLY A CA 1
ATOM 742 C C . GLY A 1 103 ? 4.630 3.985 9.489 1.00 94.69 103 GLY A C 1
ATOM 743 O O . GLY A 1 103 ? 4.439 3.895 8.278 1.00 94.69 103 GLY A O 1
ATOM 744 N N . THR A 1 104 ? 3.885 4.778 10.255 1.00 91.31 104 THR A N 1
ATOM 745 C CA . THR A 1 104 ? 2.755 5.581 9.750 1.00 91.31 104 THR A CA 1
ATOM 746 C C . THR A 1 104 ? 3.196 6.869 9.035 1.00 91.31 104 THR A C 1
ATOM 748 O O . THR A 1 104 ? 2.369 7.656 8.578 1.00 91.31 104 THR A O 1
ATOM 751 N N . GLY A 1 105 ? 4.506 7.093 8.907 1.00 89.25 105 GLY A N 1
ATOM 752 C CA . GLY A 1 105 ? 5.090 8.295 8.325 1.00 89.25 105 GLY A CA 1
ATOM 753 C C . GLY A 1 105 ? 5.006 9.515 9.245 1.00 89.25 105 GLY A C 1
ATOM 754 O O . GLY A 1 105 ? 4.734 9.435 10.446 1.00 89.25 105 GLY A O 1
ATOM 755 N N . ASN A 1 106 ? 5.261 10.695 8.682 1.00 87.69 106 ASN A N 1
ATOM 756 C CA . ASN A 1 106 ? 5.348 11.918 9.471 1.00 87.69 106 ASN A CA 1
ATOM 757 C C . ASN A 1 106 ? 3.972 12.563 9.697 1.00 87.69 106 ASN A C 1
ATOM 759 O O . ASN A 1 106 ? 3.406 13.200 8.811 1.00 87.69 106 ASN A O 1
ATOM 763 N N . THR A 1 107 ? 3.475 12.483 10.934 1.00 83.62 107 THR A N 1
ATOM 764 C CA . THR A 1 107 ? 2.175 13.055 11.329 1.00 83.62 107 THR A CA 1
ATOM 765 C C . THR A 1 107 ? 2.025 14.539 10.997 1.00 83.62 107 THR A C 1
ATOM 767 O O . THR A 1 107 ? 0.955 14.946 10.554 1.00 83.62 107 THR A O 1
ATOM 770 N N . LYS A 1 108 ? 3.056 15.365 11.228 1.00 83.31 108 LYS A N 1
ATOM 771 C CA . LYS A 1 108 ? 2.968 16.813 10.967 1.00 83.31 108 LYS A CA 1
ATOM 772 C C . LYS A 1 108 ? 2.822 17.068 9.471 1.00 83.31 108 LYS A C 1
ATOM 774 O O . LYS A 1 108 ? 1.889 17.757 9.068 1.00 83.31 108 LYS A O 1
ATOM 779 N N . ARG A 1 109 ? 3.682 16.418 8.682 1.00 82.44 109 ARG A N 1
ATOM 780 C CA . ARG A 1 109 ? 3.684 16.517 7.224 1.00 82.44 109 ARG A CA 1
ATOM 781 C C . ARG A 1 109 ? 2.356 16.093 6.631 1.00 82.44 109 ARG A C 1
ATOM 783 O O . ARG A 1 109 ? 1.897 16.770 5.733 1.00 82.44 109 ARG A O 1
ATOM 790 N N . ILE A 1 110 ? 1.772 14.998 7.115 1.00 80.31 110 ILE A N 1
ATOM 791 C CA . ILE A 1 110 ? 0.567 14.404 6.527 1.00 80.31 110 ILE A CA 1
ATOM 792 C C . ILE A 1 110 ? -0.705 15.137 6.987 1.00 80.31 110 ILE A C 1
ATOM 794 O O . ILE A 1 110 ? -1.554 15.450 6.161 1.00 80.31 110 ILE A O 1
ATOM 798 N N . MET A 1 111 ? -0.821 15.452 8.284 1.00 82.69 111 MET A N 1
ATOM 799 C CA . MET A 1 111 ? -2.096 15.873 8.890 1.00 82.69 111 MET A CA 1
ATOM 800 C C . MET A 1 111 ? -2.223 17.371 9.175 1.00 82.69 111 MET A C 1
ATOM 802 O O . MET A 1 111 ? -3.335 17.848 9.379 1.00 82.69 111 MET A O 1
ATOM 806 N N . ARG A 1 112 ? -1.110 18.102 9.325 1.00 82.31 112 ARG A N 1
ATOM 807 C CA . ARG A 1 112 ? -1.135 19.483 9.853 1.00 82.31 112 ARG A CA 1
ATOM 808 C C . ARG A 1 112 ? -0.732 20.534 8.832 1.00 82.31 112 ARG A C 1
ATOM 810 O O . ARG A 1 112 ? -1.102 21.692 8.979 1.00 82.31 112 ARG A O 1
ATOM 817 N N . GLU A 1 113 ? 0.056 20.149 7.841 1.00 82.06 113 GLU A N 1
ATOM 818 C CA . GLU A 1 113 ? 0.545 21.052 6.809 1.00 82.06 113 GLU A CA 1
ATOM 819 C C . GLU A 1 113 ? -0.399 21.049 5.604 1.00 82.06 113 GLU A C 1
ATOM 821 O O . GLU A 1 113 ? -0.948 20.012 5.234 1.00 82.06 113 GLU A O 1
ATOM 826 N N . ALA A 1 114 ? -0.569 22.210 4.966 1.00 76.69 114 ALA A N 1
ATOM 827 C CA . ALA A 1 114 ? -1.277 22.288 3.696 1.00 76.69 114 ALA A CA 1
ATOM 828 C C . ALA A 1 114 ? -0.569 21.406 2.653 1.00 76.69 114 ALA A C 1
ATOM 830 O O . ALA A 1 114 ? 0.655 21.469 2.501 1.00 76.69 114 ALA A O 1
ATOM 831 N N . GLN A 1 115 ? -1.344 20.590 1.939 1.00 74.19 115 GLN A N 1
ATOM 832 C CA . GLN A 1 115 ? -0.832 19.665 0.931 1.00 74.19 115 GLN A CA 1
ATOM 833 C C . GLN A 1 115 ? -1.006 20.268 -0.467 1.00 74.19 115 GLN A C 1
ATOM 835 O O . GLN A 1 115 ? -2.111 20.216 -1.015 1.00 74.19 115 GLN A O 1
ATOM 840 N N . PRO A 1 116 ? 0.040 20.847 -1.084 1.00 76.38 116 PRO A N 1
ATOM 841 C CA . PRO A 1 116 ? -0.012 21.119 -2.510 1.00 76.38 116 PRO A CA 1
ATOM 842 C C . PRO A 1 116 ? -0.119 19.790 -3.265 1.00 76.38 116 PRO A C 1
ATOM 844 O O . PRO A 1 116 ? 0.404 18.759 -2.830 1.00 76.38 116 PRO A O 1
ATOM 847 N N . ARG A 1 117 ? -0.792 19.813 -4.419 1.00 72.38 117 ARG A N 1
ATOM 848 C CA . ARG A 1 117 ? -0.870 18.636 -5.292 1.00 72.38 117 ARG A CA 1
ATOM 849 C C . ARG A 1 117 ? 0.551 18.154 -5.614 1.00 72.38 117 ARG A C 1
ATOM 851 O O . ARG A 1 117 ? 1.426 18.972 -5.892 1.00 72.38 117 ARG A O 1
ATOM 858 N N . ASN A 1 118 ? 0.754 16.837 -5.596 1.00 73.06 118 ASN A N 1
ATOM 859 C CA . ASN A 1 118 ? 2.014 16.152 -5.925 1.00 73.06 118 ASN A CA 1
ATOM 860 C C . ASN A 1 118 ? 3.152 16.280 -4.893 1.00 73.06 118 ASN A C 1
ATOM 862 O O . ASN A 1 118 ? 4.301 15.974 -5.214 1.00 73.06 118 ASN A O 1
ATOM 866 N N . ARG A 1 119 ? 2.877 16.713 -3.656 1.00 83.31 119 ARG A N 1
ATOM 867 C CA . ARG A 1 119 ? 3.880 16.635 -2.585 1.00 83.31 119 ARG A CA 1
ATOM 868 C C . ARG A 1 119 ? 4.153 15.176 -2.221 1.00 83.31 119 ARG A C 1
ATOM 870 O O . ARG A 1 119 ? 3.219 14.437 -1.944 1.00 83.31 119 ARG A O 1
ATOM 877 N N . VAL A 1 120 ? 5.432 14.811 -2.135 1.00 88.69 120 VAL A N 1
ATOM 878 C CA . VAL A 1 120 ? 5.858 13.509 -1.607 1.00 88.69 120 VAL A CA 1
ATOM 879 C C . VAL A 1 120 ? 5.514 13.430 -0.119 1.00 88.69 120 VAL A C 1
ATOM 881 O O . VAL A 1 120 ? 6.023 14.218 0.692 1.00 88.69 120 VAL A O 1
ATOM 884 N N . LEU A 1 121 ? 4.640 12.492 0.237 1.00 88.38 121 LEU A N 1
ATOM 885 C CA . LEU A 1 121 ? 4.162 12.299 1.608 1.00 88.38 121 LEU A CA 1
ATOM 886 C C . LEU A 1 121 ? 5.070 11.373 2.415 1.00 88.38 121 LEU A C 1
ATOM 888 O O . LEU A 1 121 ? 5.207 11.538 3.633 1.00 88.38 121 LEU A O 1
ATOM 892 N N . SER A 1 122 ? 5.691 10.411 1.745 1.00 90.44 122 SER A N 1
ATOM 893 C CA . SER A 1 122 ? 6.502 9.379 2.367 1.00 90.44 122 SER A CA 1
ATOM 894 C C . SER A 1 122 ? 7.756 9.933 3.046 1.00 90.44 122 SER A C 1
ATOM 896 O O . SER A 1 122 ? 8.333 10.972 2.704 1.00 90.44 122 SER A O 1
ATOM 898 N N . THR A 1 123 ? 8.163 9.205 4.076 1.00 90.56 123 THR A N 1
ATOM 899 C CA . THR A 1 123 ? 9.468 9.286 4.729 1.00 90.56 123 THR A CA 1
ATOM 900 C C . THR A 1 123 ? 10.187 7.946 4.547 1.00 90.56 123 THR A C 1
ATOM 902 O O . THR A 1 123 ? 9.534 6.964 4.187 1.00 90.56 123 THR A O 1
ATOM 905 N N . PRO A 1 124 ? 11.513 7.861 4.768 1.00 90.44 124 PRO A N 1
ATOM 906 C CA . PRO A 1 124 ? 12.252 6.606 4.591 1.00 90.44 124 PRO A CA 1
ATOM 907 C C . PRO A 1 124 ? 11.701 5.427 5.409 1.00 90.44 124 PRO A C 1
ATOM 909 O O . PRO A 1 124 ? 11.804 4.284 4.980 1.00 90.44 124 PRO A O 1
ATOM 912 N N . ASP A 1 125 ? 11.097 5.713 6.563 1.00 92.62 125 ASP A N 1
ATOM 913 C CA . ASP A 1 125 ? 10.468 4.754 7.473 1.00 92.62 125 ASP A CA 1
ATOM 914 C C . ASP A 1 125 ? 8.974 4.510 7.193 1.00 92.62 125 ASP A C 1
ATOM 916 O O . ASP A 1 125 ? 8.374 3.646 7.832 1.00 92.62 125 ASP A O 1
ATOM 920 N N . ALA A 1 126 ? 8.352 5.263 6.277 1.00 95.06 126 ALA A N 1
ATOM 921 C CA . ALA A 1 126 ? 6.935 5.114 5.962 1.00 95.06 126 ALA A CA 1
ATOM 922 C C . ALA A 1 126 ? 6.648 3.750 5.326 1.00 95.06 126 ALA A C 1
ATOM 924 O O . ALA A 1 126 ? 7.424 3.251 4.507 1.00 95.06 126 ALA A O 1
ATOM 925 N N . ALA A 1 127 ? 5.506 3.172 5.693 1.00 97.31 127 ALA A N 1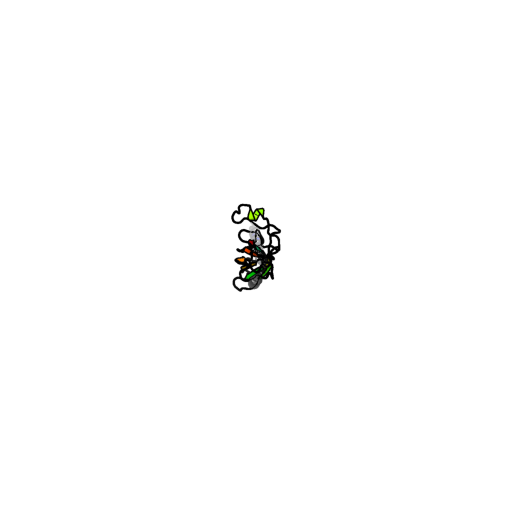
ATOM 926 C CA . ALA A 1 127 ? 5.156 1.826 5.289 1.00 97.31 127 ALA A CA 1
ATOM 927 C C . ALA A 1 127 ? 5.092 1.653 3.770 1.00 97.31 127 ALA A C 1
ATOM 929 O O . ALA A 1 127 ? 4.465 2.448 3.064 1.00 97.31 127 ALA A O 1
ATOM 930 N N . LYS A 1 128 ? 5.718 0.580 3.281 1.00 98.00 128 LYS A N 1
ATOM 931 C CA . LYS A 1 128 ? 5.725 0.215 1.864 1.00 98.00 128 LYS A CA 1
ATOM 932 C C . LYS A 1 128 ? 5.812 -1.291 1.662 1.00 98.00 128 LYS A C 1
ATOM 934 O O . LYS A 1 128 ? 6.300 -2.015 2.526 1.00 98.00 128 LYS A O 1
ATOM 939 N N . PHE A 1 129 ? 5.367 -1.737 0.499 1.00 98.50 129 PHE A N 1
ATOM 940 C CA . PHE A 1 129 ? 5.727 -3.016 -0.094 1.00 98.50 129 PHE A CA 1
ATOM 941 C C . PHE A 1 129 ? 6.695 -2.737 -1.249 1.00 98.50 129 PHE A C 1
ATOM 943 O O . PHE A 1 129 ? 6.400 -1.903 -2.102 1.00 98.50 129 PHE A O 1
ATOM 950 N N . HIS A 1 130 ? 7.855 -3.390 -1.248 1.00 98.25 130 HIS A N 1
ATOM 951 C CA . HIS A 1 130 ? 8.856 -3.263 -2.305 1.00 98.25 130 HIS A CA 1
ATOM 952 C C . HIS A 1 130 ? 8.941 -4.570 -3.086 1.00 98.25 130 HIS A C 1
ATOM 954 O O . HIS A 1 130 ? 9.062 -5.636 -2.481 1.00 98.25 130 HIS A O 1
ATOM 960 N N . ALA A 1 131 ? 8.922 -4.475 -4.412 1.00 98.19 131 ALA A N 1
ATOM 961 C CA . ALA A 1 131 ? 9.142 -5.602 -5.305 1.00 98.19 131 ALA A CA 1
ATOM 962 C C . ALA A 1 131 ? 10.060 -5.201 -6.462 1.00 98.19 131 ALA A C 1
ATOM 964 O O . ALA A 1 131 ? 10.128 -4.032 -6.847 1.00 98.19 131 ALA A O 1
ATOM 965 N N . VAL A 1 132 ? 10.734 -6.192 -7.035 1.00 98.06 132 VAL A N 1
ATOM 966 C CA . VAL A 1 132 ? 11.478 -6.068 -8.288 1.00 98.06 132 VAL A CA 1
ATOM 967 C C . VAL A 1 132 ? 10.826 -7.019 -9.278 1.00 98.06 132 VAL A C 1
ATOM 969 O O . VAL A 1 132 ? 10.698 -8.207 -8.994 1.00 98.06 132 VAL A O 1
ATOM 972 N N . LEU A 1 133 ? 10.358 -6.478 -10.398 1.00 96.75 133 LEU A N 1
ATOM 973 C CA . LEU A 1 133 ? 9.689 -7.230 -11.450 1.00 96.75 133 LEU A CA 1
ATOM 974 C C . LEU A 1 133 ? 10.625 -7.336 -12.648 1.00 96.75 133 LEU A C 1
ATOM 976 O O . LEU A 1 133 ? 11.016 -6.315 -13.214 1.00 96.75 133 LEU A O 1
ATOM 980 N N . ASP A 1 134 ? 10.954 -8.556 -13.049 1.00 95.12 134 ASP A N 1
ATOM 981 C CA . ASP A 1 134 ? 11.716 -8.803 -14.268 1.00 95.12 134 ASP A CA 1
ATOM 982 C C . ASP A 1 134 ? 10.756 -8.760 -15.463 1.00 95.12 134 ASP A C 1
ATOM 984 O O . ASP A 1 134 ? 10.017 -9.712 -15.723 1.00 95.12 134 ASP A O 1
ATOM 988 N N . ILE A 1 135 ? 10.739 -7.636 -16.187 1.00 94.38 135 ILE A N 1
ATOM 989 C CA . ILE A 1 135 ? 9.857 -7.430 -17.347 1.00 94.38 135 ILE A CA 1
ATOM 990 C C . ILE A 1 135 ? 10.665 -7.154 -18.614 1.00 94.38 135 ILE A C 1
ATOM 992 O O . ILE A 1 135 ? 11.610 -6.372 -18.625 1.00 94.38 135 ILE A O 1
ATOM 996 N N . ASP A 1 136 ? 10.296 -7.820 -19.697 1.00 94.00 136 ASP A N 1
ATOM 997 C CA . ASP A 1 136 ? 10.957 -7.798 -21.007 1.00 94.00 136 ASP A CA 1
ATOM 998 C C . ASP A 1 136 ? 10.294 -6.839 -22.008 1.00 94.00 136 ASP A C 1
ATOM 1000 O O . ASP A 1 136 ? 10.916 -6.384 -22.967 1.00 94.00 136 ASP A O 1
ATOM 1004 N N . SER A 1 137 ? 9.035 -6.483 -21.763 1.00 93.69 137 SER A N 1
ATOM 1005 C CA . SER A 1 137 ? 8.272 -5.505 -22.534 1.00 93.69 137 SER A CA 1
ATOM 1006 C C . SER A 1 137 ? 7.473 -4.583 -21.611 1.00 93.69 137 SER A C 1
ATOM 1008 O O . SER A 1 137 ? 7.243 -4.930 -20.451 1.00 93.69 137 SER A O 1
ATOM 1010 N N . PRO A 1 138 ? 6.994 -3.422 -22.096 1.00 96.25 138 PRO A N 1
ATOM 1011 C CA . PRO A 1 138 ? 6.001 -2.638 -21.373 1.00 96.25 138 PRO A CA 1
ATOM 1012 C C . PRO A 1 138 ? 4.804 -3.500 -20.961 1.00 96.25 138 PRO A C 1
ATOM 1014 O O . PRO A 1 138 ? 4.249 -4.220 -21.796 1.00 96.25 138 PRO A O 1
ATOM 1017 N N . ARG A 1 139 ? 4.407 -3.425 -19.689 1.00 96.06 139 ARG A N 1
ATOM 1018 C CA . ARG A 1 139 ? 3.243 -4.145 -19.155 1.00 96.06 139 ARG A CA 1
ATOM 1019 C C . ARG A 1 139 ? 2.318 -3.178 -18.436 1.00 96.06 139 ARG A C 1
ATOM 1021 O O . ARG A 1 139 ? 2.763 -2.388 -17.602 1.00 96.06 139 ARG A O 1
ATOM 1028 N N . GLU A 1 140 ? 1.032 -3.246 -18.753 1.00 98.38 140 GLU A N 1
ATOM 1029 C CA . GLU A 1 140 ? 0.008 -2.626 -17.923 1.00 98.38 140 GLU A CA 1
ATOM 1030 C C . GLU A 1 140 ? -0.229 -3.535 -16.720 1.00 98.38 140 GLU A C 1
ATOM 1032 O O . GLU A 1 140 ? -0.495 -4.727 -16.879 1.00 98.38 140 GLU A O 1
ATOM 1037 N N . ILE A 1 141 ? -0.123 -2.980 -15.519 1.00 98.56 141 ILE A N 1
ATOM 1038 C CA . ILE A 1 141 ? -0.314 -3.714 -14.275 1.00 98.56 141 ILE A CA 1
ATOM 1039 C C . ILE A 1 141 ? -1.547 -3.215 -13.532 1.00 98.56 141 ILE A C 1
ATOM 1041 O O . ILE A 1 141 ? -1.858 -2.024 -13.547 1.00 98.56 141 ILE A O 1
ATOM 1045 N N . LEU A 1 142 ? -2.226 -4.132 -12.851 1.00 98.75 142 LEU A N 1
ATOM 1046 C CA . LEU A 1 142 ? -3.246 -3.852 -11.851 1.00 98.75 142 LEU A CA 1
ATOM 1047 C C . LEU A 1 142 ? -2.612 -4.004 -10.469 1.00 98.75 142 LEU A C 1
ATOM 1049 O O . LEU A 1 142 ? -2.262 -5.114 -10.064 1.00 98.75 142 LEU A O 1
ATOM 1053 N N . VAL A 1 143 ? -2.491 -2.897 -9.742 1.00 98.75 143 VAL A N 1
ATOM 1054 C CA . VAL A 1 143 ? -2.065 -2.901 -8.339 1.00 98.75 143 VAL A CA 1
ATOM 1055 C C . VAL A 1 143 ? -3.310 -2.829 -7.476 1.00 98.75 143 VAL A C 1
ATOM 1057 O O . VAL A 1 143 ? -4.094 -1.895 -7.616 1.00 98.75 143 VAL A O 1
ATOM 1060 N N . THR A 1 144 ? -3.501 -3.809 -6.600 1.00 98.81 144 THR A N 1
ATOM 1061 C CA . THR A 1 144 ? -4.622 -3.874 -5.654 1.00 98.81 144 THR A CA 1
ATOM 1062 C C . THR A 1 144 ? -4.078 -3.877 -4.237 1.00 98.81 144 THR A C 1
ATOM 1064 O O . THR A 1 144 ? -3.153 -4.631 -3.944 1.00 98.81 144 THR A O 1
ATOM 1067 N N . ALA A 1 145 ? -4.655 -3.061 -3.363 1.00 98.56 145 ALA A N 1
ATOM 1068 C CA . ALA A 1 145 ? -4.347 -3.028 -1.942 1.00 98.56 145 ALA A CA 1
ATOM 1069 C C . ALA A 1 145 ? -5.592 -3.391 -1.129 1.00 98.56 145 ALA A C 1
ATOM 1071 O O . ALA A 1 145 ? -6.663 -2.838 -1.372 1.00 98.56 145 ALA A O 1
ATOM 1072 N N . ARG A 1 146 ? -5.439 -4.290 -0.153 1.00 98.12 146 ARG A N 1
ATOM 1073 C CA . ARG A 1 146 ? -6.475 -4.705 0.800 1.00 98.12 146 ARG A CA 1
ATOM 1074 C C . ARG A 1 146 ? -5.968 -4.557 2.224 1.00 98.12 146 ARG A C 1
ATOM 1076 O O . ARG A 1 146 ? -4.949 -5.146 2.576 1.00 98.12 146 ARG A O 1
ATOM 1083 N N . GLY A 1 147 ? -6.668 -3.808 3.061 1.00 95.94 147 GLY A N 1
ATOM 1084 C CA . GLY A 1 147 ? -6.255 -3.637 4.450 1.00 95.94 147 GLY A CA 1
ATOM 1085 C C . GLY A 1 147 ? -7.202 -2.768 5.272 1.00 95.94 147 GLY A C 1
ATOM 1086 O O . GLY A 1 147 ? -8.189 -2.267 4.734 1.00 95.94 147 GLY A O 1
ATOM 1087 N N . PRO A 1 148 ? -6.902 -2.588 6.567 1.00 95.62 148 PRO A N 1
ATOM 1088 C CA . PRO A 1 148 ? -5.755 -3.145 7.288 1.00 95.62 148 PRO A CA 1
ATOM 1089 C C . PRO A 1 148 ? -5.952 -4.629 7.636 1.00 95.62 148 PRO A C 1
ATOM 1091 O O . PRO A 1 148 ? -7.052 -5.058 7.981 1.00 95.62 148 PRO A O 1
ATOM 1094 N N . LEU A 1 149 ? -4.883 -5.426 7.592 1.00 96.38 149 LEU A N 1
ATOM 1095 C CA . LEU A 1 149 ? -4.961 -6.865 7.889 1.00 96.38 149 LEU A CA 1
ATOM 1096 C C . LEU A 1 149 ? -5.203 -7.165 9.378 1.00 96.38 149 LEU A C 1
ATOM 1098 O O . LEU A 1 149 ? -5.751 -8.210 9.717 1.00 96.38 149 LEU A O 1
ATOM 1102 N N . GLY A 1 150 ? -4.824 -6.249 10.273 1.00 94.25 150 GLY A N 1
ATOM 1103 C CA . GLY A 1 150 ? -5.032 -6.372 11.720 1.00 94.25 150 GLY A CA 1
ATOM 1104 C C . GLY A 1 150 ? -6.453 -6.046 12.189 1.00 94.25 150 GLY A C 1
ATOM 1105 O O . GLY A 1 150 ? -6.766 -6.269 13.357 1.00 94.25 150 GLY A O 1
ATOM 1106 N N . ALA A 1 151 ? -7.318 -5.538 11.307 1.00 92.88 151 ALA A N 1
ATOM 1107 C CA . ALA A 1 151 ? -8.737 -5.325 11.588 1.00 92.88 151 ALA A CA 1
ATOM 1108 C C . ALA A 1 151 ? -9.601 -5.770 10.390 1.00 92.88 151 ALA A C 1
ATOM 1110 O O . ALA A 1 151 ? -10.155 -4.921 9.690 1.00 92.88 151 ALA A O 1
ATOM 1111 N N . PRO A 1 152 ? -9.745 -7.091 10.149 1.00 91.62 152 PRO A N 1
ATOM 1112 C CA . PRO A 1 152 ? -10.461 -7.627 8.985 1.00 91.62 152 PRO A CA 1
ATOM 1113 C C . PRO A 1 152 ? -11.903 -7.123 8.838 1.00 91.62 152 PRO A C 1
ATOM 1115 O O . PRO A 1 152 ? -12.403 -6.991 7.726 1.00 91.62 152 PRO A O 1
ATOM 1118 N N . GLN A 1 153 ? -12.566 -6.793 9.950 1.00 90.12 153 GLN A N 1
ATOM 1119 C CA . GLN A 1 153 ? -13.914 -6.215 9.972 1.00 90.12 153 GLN A CA 1
ATOM 1120 C C . GLN A 1 153 ? -14.005 -4.808 9.357 1.00 90.12 153 GLN A C 1
ATOM 1122 O O . GLN A 1 153 ? -15.099 -4.350 9.045 1.00 90.12 153 GLN A O 1
ATOM 1127 N N . ALA A 1 154 ? -12.872 -4.119 9.211 1.00 92.12 154 ALA A N 1
ATOM 1128 C CA . ALA A 1 154 ? -12.755 -2.784 8.633 1.00 92.12 154 ALA A CA 1
ATOM 1129 C C . ALA A 1 154 ? -11.993 -2.801 7.297 1.00 92.12 154 ALA A C 1
ATOM 1131 O O . ALA A 1 154 ? -11.551 -1.755 6.827 1.00 92.12 154 ALA A O 1
ATOM 1132 N N . MET A 1 155 ? -11.796 -3.983 6.705 1.00 93.44 155 MET A N 1
ATOM 1133 C CA . MET A 1 155 ? -10.987 -4.138 5.504 1.00 93.44 155 MET A CA 1
ATOM 1134 C C . MET A 1 155 ? -11.627 -3.418 4.313 1.00 93.44 155 MET A C 1
ATOM 1136 O O . MET A 1 155 ? -12.769 -3.686 3.942 1.00 93.44 155 MET A O 1
ATOM 1140 N N . ALA A 1 156 ? -10.854 -2.533 3.697 1.00 95.88 156 ALA A N 1
ATOM 1141 C CA . ALA A 1 156 ? -11.187 -1.845 2.462 1.00 95.88 156 ALA A CA 1
ATOM 1142 C C . ALA A 1 156 ? -10.259 -2.305 1.333 1.00 95.88 156 ALA A C 1
ATOM 1144 O O . ALA A 1 156 ? -9.188 -2.875 1.570 1.00 95.88 156 ALA A O 1
ATOM 1145 N N . GLU A 1 157 ? -10.672 -2.038 0.098 1.00 97.62 157 GLU A N 1
ATOM 1146 C CA . GLU A 1 157 ? -9.900 -2.339 -1.101 1.00 97.62 157 GLU A CA 1
ATOM 1147 C C . GLU A 1 157 ? -9.832 -1.117 -2.012 1.00 97.62 157 GLU A C 1
ATOM 1149 O O . GLU A 1 157 ? -10.833 -0.433 -2.225 1.00 97.62 157 GLU A O 1
ATOM 1154 N N . ALA A 1 158 ? -8.658 -0.881 -2.586 1.00 98.31 158 ALA A N 1
ATOM 1155 C CA . ALA A 1 158 ? -8.474 0.044 -3.693 1.00 98.31 158 ALA A CA 1
ATOM 1156 C C . ALA A 1 158 ? -7.584 -0.600 -4.749 1.00 98.31 158 ALA A C 1
ATOM 1158 O O . ALA A 1 158 ? -6.732 -1.439 -4.445 1.00 98.31 158 ALA A O 1
ATOM 1159 N N . SER A 1 159 ? -7.760 -0.182 -5.998 1.00 98.31 159 SER A N 1
ATOM 1160 C CA . SER A 1 159 ? -6.895 -0.610 -7.086 1.00 98.31 159 SER A CA 1
ATOM 1161 C C . SER A 1 159 ? -6.596 0.524 -8.053 1.00 98.31 159 SER A C 1
ATOM 1163 O O . SER A 1 159 ? -7.350 1.490 -8.167 1.00 98.31 159 SER A O 1
ATOM 1165 N N . THR A 1 160 ? -5.469 0.409 -8.745 1.00 98.38 160 THR A N 1
ATOM 1166 C CA . THR A 1 160 ? -5.080 1.324 -9.816 1.00 98.38 160 THR A CA 1
ATOM 1167 C C . THR A 1 160 ? -4.406 0.561 -10.947 1.00 98.38 160 THR A C 1
ATOM 1169 O O . THR A 1 160 ? -3.806 -0.495 -10.727 1.00 98.38 160 THR A O 1
ATOM 1172 N N . ARG A 1 161 ? -4.514 1.098 -12.165 1.00 98.38 161 ARG A N 1
ATOM 1173 C CA . ARG A 1 161 ? -3.821 0.583 -13.346 1.00 98.38 161 ARG A CA 1
ATOM 1174 C C . ARG A 1 161 ? -2.760 1.565 -13.803 1.00 98.38 161 ARG A C 1
ATOM 1176 O O . ARG A 1 161 ? -2.996 2.772 -13.831 1.00 98.38 161 ARG A O 1
ATOM 1183 N N . LEU A 1 162 ? -1.594 1.044 -14.163 1.00 97.44 162 LEU A N 1
ATOM 1184 C CA . LEU A 1 162 ? -0.499 1.845 -14.695 1.00 97.44 162 LEU A CA 1
ATOM 1185 C C . LEU A 1 162 ? 0.416 1.017 -15.589 1.00 97.44 162 LEU A C 1
ATOM 1187 O O . LEU A 1 162 ? 0.470 -0.204 -15.492 1.00 97.44 162 LEU A O 1
ATOM 1191 N N . TRP A 1 163 ? 1.188 1.711 -16.418 1.00 97.81 163 TRP A N 1
ATOM 1192 C CA . TRP A 1 163 ? 2.221 1.098 -17.240 1.00 97.81 163 TRP A CA 1
ATOM 1193 C C . TRP A 1 163 ? 3.567 1.050 -16.517 1.00 97.81 163 TRP A C 1
ATOM 1195 O O . TRP A 1 163 ? 4.080 2.078 -16.049 1.00 97.81 163 TRP A O 1
ATOM 1205 N N . LEU A 1 164 ? 4.164 -0.140 -16.499 1.00 96.75 164 LEU A N 1
ATOM 1206 C CA . LEU A 1 164 ? 5.578 -0.342 -16.210 1.00 96.75 164 LEU A CA 1
ATOM 1207 C C . LEU A 1 164 ? 6.363 -0.473 -17.509 1.00 96.75 164 LEU A C 1
ATOM 1209 O O . LEU A 1 164 ? 5.918 -1.129 -18.451 1.00 96.75 164 LEU A O 1
ATOM 1213 N N . LEU A 1 165 ? 7.532 0.163 -17.543 1.00 96.31 165 LEU A N 1
ATOM 1214 C CA . LEU A 1 165 ? 8.477 0.088 -18.650 1.00 96.31 165 LEU A CA 1
ATOM 1215 C C . LEU A 1 165 ? 9.731 -0.647 -18.154 1.00 96.31 165 LEU A C 1
ATOM 1217 O O . LEU A 1 165 ? 10.184 -0.326 -17.053 1.00 96.31 165 LEU A O 1
ATOM 1221 N N . PRO A 1 166 ? 10.303 -1.584 -18.932 1.00 96.12 166 PRO A N 1
ATOM 1222 C CA . PRO A 1 166 ? 11.516 -2.302 -18.547 1.00 96.12 166 PRO A CA 1
ATOM 1223 C C . PRO A 1 166 ? 12.664 -1.376 -18.136 1.00 96.12 166 PRO A C 1
ATOM 1225 O O . PRO A 1 166 ? 13.050 -0.483 -18.893 1.00 96.12 166 PRO A O 1
ATOM 1228 N N . GLY A 1 167 ? 13.200 -1.591 -16.931 1.00 94.88 167 GLY A N 1
ATOM 1229 C CA . GLY A 1 167 ? 14.319 -0.826 -16.371 1.00 94.88 167 GLY A CA 1
ATOM 1230 C C . GLY A 1 167 ? 13.968 0.582 -15.875 1.00 94.88 167 GLY A C 1
ATOM 1231 O O . GLY A 1 167 ? 14.872 1.339 -15.522 1.00 94.88 167 GLY A O 1
ATOM 1232 N N . VAL A 1 168 ? 12.683 0.960 -15.852 1.00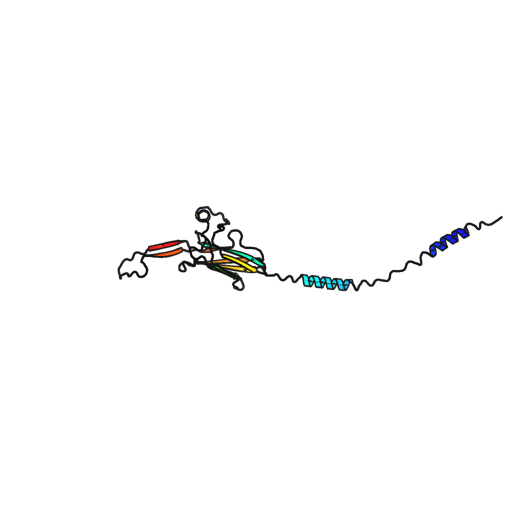 96.19 168 VAL A N 1
ATOM 1233 C CA . VAL A 1 168 ? 12.223 2.250 -15.314 1.00 96.19 168 VAL A CA 1
ATOM 1234 C C . VAL A 1 168 ? 11.553 2.040 -13.962 1.00 96.19 168 VAL A C 1
ATOM 1236 O O . VAL A 1 168 ? 10.371 1.696 -13.880 1.00 96.19 168 VAL A O 1
ATOM 1239 N N . ASP A 1 169 ? 12.308 2.304 -12.899 1.00 96.44 169 ASP A N 1
ATOM 1240 C CA . ASP A 1 169 ? 11.836 2.136 -11.529 1.00 96.44 169 ASP A CA 1
ATOM 1241 C C . ASP A 1 169 ? 10.653 3.053 -11.176 1.00 96.44 169 ASP A C 1
ATOM 1243 O O . ASP A 1 169 ? 10.596 4.243 -11.502 1.00 96.44 169 ASP A O 1
ATOM 1247 N N . ARG A 1 170 ? 9.726 2.498 -10.396 1.00 96.06 170 ARG A N 1
ATOM 1248 C CA . ARG A 1 170 ? 8.610 3.184 -9.732 1.00 96.06 170 ARG A CA 1
ATOM 1249 C C . ARG A 1 170 ? 8.830 3.258 -8.220 1.00 96.06 170 ARG A C 1
ATOM 1251 O O . ARG A 1 170 ? 7.934 2.962 -7.432 1.00 96.06 170 ARG A O 1
ATOM 1258 N N . THR A 1 171 ? 10.038 3.640 -7.817 1.00 95.81 171 THR A N 1
ATOM 1259 C CA . THR A 1 171 ? 10.459 3.751 -6.407 1.00 95.81 171 THR A CA 1
ATOM 1260 C C . THR A 1 171 ? 10.679 5.197 -5.951 1.00 95.81 171 THR A C 1
ATOM 1262 O O . THR A 1 171 ? 10.726 5.462 -4.752 1.00 95.81 171 THR A O 1
ATOM 1265 N N . ALA A 1 172 ? 10.783 6.149 -6.886 1.00 90.75 172 ALA A N 1
ATOM 1266 C CA . ALA A 1 172 ? 10.967 7.564 -6.575 1.00 90.75 172 ALA A CA 1
ATOM 1267 C C . ALA A 1 172 ? 9.706 8.198 -5.955 1.00 90.75 172 ALA A C 1
ATOM 1269 O O . ALA A 1 172 ? 8.575 7.866 -6.319 1.00 90.75 172 ALA A O 1
ATOM 1270 N N . GLY A 1 173 ? 9.904 9.160 -5.047 1.00 90.69 173 GLY A N 1
ATOM 1271 C CA . GLY A 1 173 ? 8.809 9.836 -4.348 1.00 90.69 173 GLY A CA 1
ATOM 1272 C C . GLY A 1 173 ? 7.961 8.850 -3.541 1.00 90.69 173 GLY A C 1
ATOM 1273 O O . GLY A 1 173 ? 8.496 8.063 -2.766 1.00 90.69 173 GLY A O 1
ATOM 1274 N N . ASP A 1 174 ? 6.642 8.879 -3.739 1.00 91.94 174 ASP A N 1
ATOM 1275 C CA . ASP A 1 174 ? 5.714 7.956 -3.072 1.00 91.94 174 ASP A CA 1
ATOM 1276 C C . ASP A 1 174 ? 5.574 6.596 -3.781 1.00 91.94 174 ASP A C 1
ATOM 1278 O O . ASP A 1 174 ? 4.940 5.693 -3.230 1.00 91.94 174 ASP A O 1
ATOM 1282 N N . GLY A 1 175 ? 6.200 6.400 -4.948 1.00 95.12 175 GLY A N 1
ATOM 1283 C CA . GLY A 1 175 ? 5.998 5.207 -5.774 1.00 95.12 175 GLY A CA 1
ATOM 1284 C C . GLY A 1 175 ? 4.555 5.122 -6.284 1.00 95.12 175 GLY A C 1
ATOM 1285 O O . GLY A 1 175 ? 4.014 6.103 -6.799 1.00 95.12 175 GLY A O 1
ATOM 1286 N N . VAL A 1 176 ? 3.921 3.959 -6.136 1.00 97.00 176 VAL A N 1
ATOM 1287 C CA . VAL A 1 176 ? 2.481 3.776 -6.363 1.00 97.00 176 VAL A CA 1
ATOM 1288 C C . VAL A 1 176 ? 1.741 3.955 -5.043 1.00 97.00 176 VAL A C 1
ATOM 1290 O O . VAL A 1 176 ? 1.879 3.134 -4.139 1.00 97.00 176 VAL A O 1
ATOM 1293 N N . LEU A 1 177 ? 0.934 5.010 -4.940 1.00 95.88 177 LEU A N 1
ATOM 1294 C CA . LEU A 1 177 ? 0.131 5.304 -3.756 1.00 95.88 177 LEU A CA 1
ATOM 1295 C C . LEU A 1 177 ? -1.329 4.899 -3.989 1.00 95.88 177 LEU A C 1
ATOM 1297 O O . LEU A 1 177 ? -1.962 5.389 -4.924 1.00 95.88 177 LEU A O 1
ATOM 1301 N N . LEU A 1 178 ? -1.86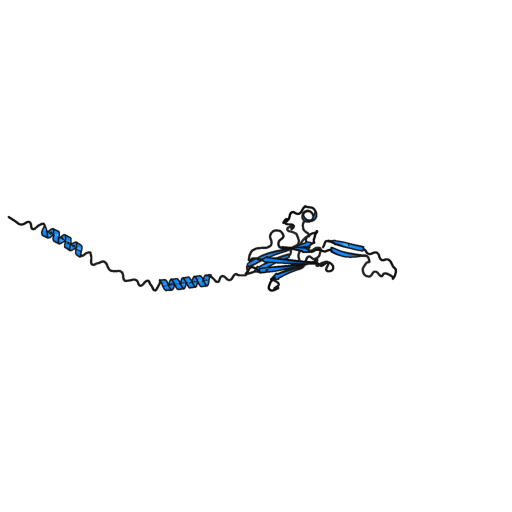2 4.029 -3.131 1.00 97.06 178 LEU A N 1
ATOM 1302 C CA . LEU A 1 178 ? -3.291 3.712 -3.066 1.00 97.06 178 LEU A CA 1
ATOM 1303 C C . LEU A 1 178 ? -3.892 4.292 -1.789 1.00 97.06 178 LEU A C 1
ATOM 1305 O O . LEU A 1 178 ? -3.240 4.311 -0.748 1.00 97.06 178 LEU A O 1
ATOM 1309 N N . GLU A 1 179 ? -5.140 4.735 -1.865 1.00 95.69 179 GLU A N 1
ATOM 1310 C CA . GLU A 1 179 ? -5.866 5.301 -0.732 1.00 95.69 179 GLU A CA 1
ATOM 1311 C C . GLU A 1 179 ? -7.044 4.393 -0.366 1.00 95.69 179 GLU A C 1
ATOM 1313 O O . GLU A 1 179 ? -7.867 4.068 -1.222 1.00 95.69 179 GLU A O 1
ATOM 1318 N N . LEU A 1 180 ? -7.112 3.962 0.894 1.00 96.44 180 LEU A N 1
ATOM 1319 C CA . LEU A 1 180 ? -8.211 3.169 1.440 1.00 96.44 180 LEU A CA 1
ATOM 1320 C C . LEU A 1 180 ? -9.110 4.056 2.298 1.00 96.44 180 LEU A C 1
ATOM 1322 O O . LEU A 1 180 ? -8.655 4.681 3.254 1.00 96.44 180 LEU A O 1
ATOM 1326 N N . THR A 1 181 ? -10.399 4.087 1.988 1.00 93.88 181 THR A N 1
ATOM 1327 C CA . THR A 1 181 ? -11.390 4.845 2.758 1.00 93.88 181 THR A CA 1
ATOM 1328 C C . THR A 1 181 ? -12.135 3.918 3.711 1.00 93.88 181 THR A C 1
ATOM 1330 O O . THR A 1 181 ? -12.622 2.867 3.301 1.00 93.88 181 THR A O 1
ATOM 1333 N N . GLY A 1 182 ? -12.264 4.314 4.977 1.00 91.12 182 GLY A N 1
ATOM 1334 C CA . GLY A 1 182 ? -13.022 3.554 5.967 1.00 91.12 182 GLY A CA 1
ATOM 1335 C C . GLY A 1 182 ? -12.717 3.969 7.403 1.00 91.12 182 GLY A C 1
ATOM 1336 O O . GLY A 1 182 ? -11.951 4.902 7.647 1.00 91.12 182 GLY A O 1
ATOM 1337 N N . LEU A 1 183 ? -13.331 3.259 8.349 1.00 91.31 183 LEU A N 1
ATOM 1338 C CA . LEU A 1 183 ? -13.128 3.428 9.786 1.00 91.31 183 LEU A CA 1
ATOM 1339 C C . LEU A 1 183 ? -12.959 2.057 10.443 1.00 91.31 183 LEU A C 1
ATOM 1341 O O . LEU A 1 183 ? -13.709 1.127 10.146 1.00 91.31 183 LEU A O 1
ATOM 1345 N N . ILE A 1 184 ? -12.033 1.957 11.392 1.00 90.31 184 ILE A N 1
ATOM 1346 C CA . ILE A 1 184 ? -11.938 0.812 12.295 1.00 90.31 184 ILE A CA 1
ATOM 1347 C C . ILE A 1 184 ? -12.857 1.079 13.484 1.00 90.31 184 ILE A C 1
ATOM 1349 O O . ILE A 1 184 ? -12.610 1.993 14.272 1.00 90.31 184 ILE A O 1
ATOM 1353 N N . VAL A 1 185 ? -13.899 0.261 13.628 1.00 91.69 185 VAL A N 1
ATOM 1354 C CA . VAL A 1 185 ? -14.801 0.278 14.786 1.00 91.69 185 VAL A CA 1
ATOM 1355 C C . VAL A 1 185 ? -14.519 -0.957 15.634 1.00 91.69 185 VAL A C 1
ATOM 1357 O O . VAL A 1 185 ? -14.719 -2.087 15.187 1.00 91.69 185 VAL A O 1
ATOM 1360 N N . ALA A 1 186 ? -14.021 -0.745 16.851 1.00 88.31 186 ALA A N 1
ATOM 1361 C CA . ALA A 1 186 ? -13.715 -1.813 17.796 1.00 88.31 186 ALA A CA 1
ATOM 1362 C C . ALA A 1 186 ? -14.669 -1.742 19.000 1.00 88.31 186 ALA A C 1
ATOM 1364 O O . ALA A 1 186 ? -14.718 -0.697 19.657 1.00 88.31 186 ALA A O 1
ATOM 1365 N N . PRO A 1 187 ? -15.420 -2.813 19.316 1.00 88.75 187 PRO A N 1
ATOM 1366 C CA . PRO A 1 187 ? -16.242 -2.847 20.518 1.00 88.75 187 PRO A CA 1
ATOM 1367 C C . PRO A 1 187 ? -15.352 -2.822 21.767 1.00 88.75 187 PRO A C 1
ATOM 1369 O O . PRO A 1 187 ? -14.330 -3.506 21.830 1.00 88.75 187 PRO A O 1
ATOM 1372 N N . VAL A 1 188 ? -15.740 -2.007 22.745 1.00 91.94 188 VAL A N 1
ATOM 1373 C CA . VAL A 1 188 ? -15.074 -1.865 24.050 1.00 91.94 188 VAL A CA 1
ATOM 1374 C C . VAL A 1 188 ? -15.972 -2.413 25.157 1.00 91.94 188 VAL A C 1
ATOM 1376 O O . VAL A 1 188 ? -15.493 -3.140 26.025 1.00 91.94 188 VAL A O 1
ATOM 1379 N N . ALA A 1 189 ? -17.273 -2.117 25.092 1.00 91.38 189 ALA A N 1
ATOM 1380 C CA . ALA A 1 189 ? -18.275 -2.628 26.018 1.00 91.38 189 ALA A CA 1
ATOM 1381 C C . ALA A 1 189 ? -19.560 -3.051 25.277 1.00 91.38 189 ALA A C 1
ATOM 1383 O O . ALA A 1 189 ? -19.913 -2.418 24.275 1.00 91.38 189 ALA A O 1
ATOM 1384 N N . PRO A 1 190 ? -20.279 -4.076 25.772 1.00 90.50 190 PRO A N 1
ATOM 1385 C CA . PRO A 1 190 ? -19.934 -4.908 26.928 1.00 90.50 190 PRO A CA 1
ATOM 1386 C C . PRO A 1 190 ? -18.756 -5.850 26.636 1.00 90.50 190 PRO A C 1
ATOM 1388 O O . PRO A 1 190 ? -18.418 -6.110 25.482 1.00 90.50 190 PRO A O 1
ATOM 1391 N N . ALA A 1 191 ? -18.120 -6.368 27.690 1.00 85.44 191 ALA A N 1
ATOM 1392 C CA . ALA A 1 191 ? -17.051 -7.349 27.531 1.00 85.44 191 ALA A CA 1
ATOM 1393 C C . ALA A 1 191 ? -17.580 -8.621 26.849 1.00 85.44 191 ALA A C 1
ATOM 1395 O O . ALA A 1 191 ? -18.759 -8.974 26.979 1.00 85.44 191 ALA A O 1
ATOM 1396 N N . PHE A 1 192 ? -16.704 -9.349 26.158 1.00 80.88 192 PHE A N 1
ATOM 1397 C CA . PHE A 1 192 ? -17.063 -10.651 25.603 1.00 80.88 192 PHE A CA 1
ATOM 1398 C C . PHE A 1 192 ? -17.617 -11.565 26.706 1.00 80.88 192 PHE A C 1
ATOM 1400 O O . PHE A 1 192 ? -17.082 -11.591 27.811 1.00 80.88 192 PHE A O 1
ATOM 1407 N N . HIS A 1 193 ? -18.663 -12.330 26.389 1.00 84.38 193 HIS A N 1
ATOM 1408 C CA . HIS A 1 193 ? -19.361 -13.229 27.324 1.00 84.38 193 HIS A CA 1
ATOM 1409 C C . HIS A 1 193 ? -20.117 -12.534 28.467 1.00 84.38 193 HIS A C 1
ATOM 1411 O O . HIS A 1 193 ? -20.495 -13.186 29.440 1.00 84.38 193 HIS A O 1
ATOM 1417 N N . SER A 1 194 ? -20.393 -11.235 28.352 1.00 85.31 194 SER A N 1
ATOM 1418 C CA . SER A 1 194 ? -21.339 -10.586 29.260 1.00 85.31 194 SER A CA 1
ATOM 1419 C C . SER A 1 194 ? -22.755 -11.082 28.965 1.00 85.31 194 SER A C 1
ATOM 1421 O O . SER A 1 194 ? -23.220 -11.012 27.827 1.00 85.31 194 SER A O 1
ATOM 1423 N N . ALA A 1 195 ? -23.445 -11.580 29.989 1.00 83.56 195 ALA A N 1
ATOM 1424 C CA . ALA A 1 195 ? -24.867 -11.879 29.900 1.00 83.56 195 ALA A CA 1
ATOM 1425 C C . ALA A 1 195 ? -25.673 -10.589 30.101 1.00 83.56 195 ALA A C 1
ATOM 1427 O O . ALA A 1 195 ? -25.331 -9.779 30.959 1.00 83.56 195 ALA A O 1
ATOM 1428 N N . ALA A 1 196 ? -26.755 -10.433 29.345 1.00 88.50 196 ALA A N 1
ATOM 1429 C CA . ALA A 1 196 ? -27.743 -9.380 29.545 1.00 88.50 196 ALA A CA 1
ATOM 1430 C C . ALA A 1 196 ? -29.125 -10.022 29.659 1.00 88.50 196 ALA A C 1
ATOM 1432 O O . ALA A 1 196 ? -29.416 -11.011 28.975 1.00 88.50 196 ALA A O 1
ATOM 1433 N N . ARG A 1 197 ? -29.977 -9.488 30.532 1.00 91.50 197 ARG A N 1
ATOM 1434 C CA . ARG A 1 197 ? -31.357 -9.962 30.679 1.00 91.50 197 ARG A CA 1
ATOM 1435 C C . ARG A 1 197 ? -32.276 -9.252 29.693 1.00 91.50 197 ARG A C 1
ATOM 1437 O O . ARG A 1 197 ? -32.044 -8.117 29.285 1.00 91.50 197 ARG A O 1
ATOM 1444 N N . THR A 1 198 ? -33.375 -9.905 29.335 1.00 91.31 198 THR A N 1
ATOM 1445 C CA . THR A 1 198 ? -34.429 -9.262 28.546 1.00 91.31 198 THR A CA 1
ATOM 1446 C C . THR A 1 198 ? -34.989 -8.059 29.310 1.00 91.31 198 THR A C 1
ATOM 1448 O O . THR A 1 198 ? -35.410 -8.197 30.456 1.00 91.31 198 THR A O 1
ATOM 1451 N N . GLY A 1 199 ? -34.982 -6.884 28.674 1.00 92.38 199 GLY A N 1
ATOM 1452 C CA . GLY A 1 199 ? -35.404 -5.615 29.280 1.00 92.38 199 GLY A CA 1
ATOM 1453 C C . GLY A 1 199 ? -34.297 -4.852 30.018 1.00 92.38 199 GLY A C 1
ATOM 1454 O O . GLY A 1 199 ? -34.554 -3.758 30.513 1.00 92.38 199 GLY A O 1
ATOM 1455 N N . GLU A 1 200 ? -33.077 -5.390 30.082 1.00 93.19 200 GLU A N 1
ATOM 1456 C CA . GLU A 1 200 ? -31.918 -4.705 30.656 1.00 93.19 200 GLU A CA 1
ATOM 1457 C C . GLU A 1 200 ? -31.295 -3.731 29.645 1.00 93.19 200 GLU A C 1
ATOM 1459 O O . GLU A 1 200 ? -31.024 -4.090 28.498 1.00 93.19 200 GLU A O 1
ATOM 1464 N N . THR A 1 201 ? -31.046 -2.490 30.069 1.00 91.94 201 THR A N 1
ATOM 1465 C CA . THR A 1 201 ? -30.307 -1.511 29.262 1.00 91.94 201 THR A CA 1
ATOM 1466 C C . THR A 1 201 ? -28.816 -1.805 29.350 1.00 91.94 201 THR A C 1
ATOM 1468 O O . THR A 1 201 ? -28.214 -1.654 30.411 1.00 91.94 201 THR A O 1
ATOM 1471 N N . VAL A 1 202 ? -28.206 -2.171 28.223 1.00 90.75 202 VAL A N 1
ATOM 1472 C CA . VAL A 1 202 ? -26.769 -2.457 28.144 1.00 90.75 202 VAL A CA 1
ATOM 1473 C C . VAL A 1 202 ? -26.035 -1.259 27.534 1.00 90.75 202 VAL A C 1
ATOM 1475 O O . VAL A 1 202 ? -26.344 -0.884 26.400 1.00 90.75 202 VAL A O 1
ATOM 1478 N N . PRO A 1 203 ? -25.064 -0.648 28.238 1.00 89.81 203 PRO A N 1
ATOM 1479 C CA . PRO A 1 203 ? -24.247 0.408 27.658 1.00 89.81 203 PRO A CA 1
ATOM 1480 C C . PRO A 1 203 ? -23.329 -0.168 26.574 1.00 89.81 203 PRO A C 1
ATOM 1482 O O . PRO A 1 203 ? -22.626 -1.156 26.795 1.00 89.81 203 PRO A O 1
ATOM 1485 N N . LEU A 1 204 ? -23.333 0.470 25.403 1.00 91.44 204 LEU A N 1
ATOM 1486 C CA . LEU A 1 204 ? -22.439 0.145 24.296 1.00 91.44 204 LEU A CA 1
ATOM 1487 C C . LEU A 1 204 ? -21.337 1.190 24.215 1.00 91.44 204 LEU A C 1
ATOM 1489 O O . LEU A 1 204 ? -21.609 2.386 24.112 1.00 91.44 204 LEU A O 1
ATOM 1493 N N . GLU A 1 205 ? -20.095 0.725 24.208 1.00 93.88 205 GLU A N 1
ATOM 1494 C CA . GLU A 1 205 ? -18.930 1.579 24.012 1.00 93.88 205 GLU A CA 1
ATOM 1495 C C . GLU A 1 205 ? -18.101 1.035 22.858 1.00 93.88 205 GLU A C 1
ATOM 1497 O O . GLU A 1 205 ? -17.863 -0.171 22.751 1.00 93.88 205 GLU A O 1
ATOM 1502 N N . THR A 1 206 ? -17.654 1.930 21.981 1.00 92.94 206 THR A N 1
ATOM 1503 C CA . THR A 1 206 ? -16.821 1.574 20.834 1.00 92.94 206 THR A CA 1
ATOM 1504 C C . THR A 1 206 ? -15.680 2.564 20.687 1.00 92.94 206 THR A C 1
ATOM 1506 O O . THR A 1 206 ? -15.816 3.754 20.973 1.00 92.94 206 THR A O 1
ATOM 1509 N N . ARG A 1 207 ? -14.541 2.069 20.208 1.00 92.94 207 ARG A N 1
ATOM 1510 C CA . ARG A 1 207 ? -13.428 2.898 19.760 1.00 92.94 207 ARG A CA 1
ATOM 1511 C C . ARG A 1 207 ? -13.503 3.015 18.248 1.00 92.94 207 ARG A C 1
ATOM 1513 O O . ARG A 1 207 ? -13.466 2.001 17.555 1.00 92.94 207 ARG A O 1
ATOM 1520 N N . VAL A 1 208 ? -13.563 4.247 17.759 1.00 91.50 208 VAL A N 1
ATOM 1521 C CA . VAL A 1 208 ? -13.554 4.554 16.328 1.00 91.50 208 VAL A CA 1
ATOM 1522 C C . VAL A 1 208 ? -12.219 5.186 15.970 1.00 91.50 208 VAL A C 1
ATOM 1524 O O . VAL A 1 208 ? -11.788 6.150 16.602 1.00 91.50 208 VAL A O 1
ATOM 1527 N N . MET A 1 209 ? -11.554 4.627 14.968 1.00 89.12 209 MET A N 1
ATOM 1528 C CA . MET A 1 209 ? -10.303 5.142 14.421 1.00 89.12 209 MET A CA 1
ATOM 1529 C C . MET A 1 209 ? -10.441 5.273 12.907 1.00 89.12 209 MET A C 1
ATOM 1531 O O . MET A 1 209 ? -11.165 4.501 12.279 1.00 89.12 209 MET A O 1
ATOM 1535 N N . MET A 1 210 ? -9.746 6.250 12.324 1.00 85.69 210 MET A N 1
ATOM 1536 C CA . MET A 1 210 ? -9.495 6.224 10.883 1.00 85.69 210 MET A CA 1
ATOM 1537 C C . MET A 1 210 ? -8.727 4.948 10.546 1.00 85.69 210 MET A C 1
ATOM 1539 O O . MET A 1 210 ? -8.013 4.414 11.403 1.00 85.69 210 MET A O 1
ATOM 1543 N N . LEU A 1 211 ? -8.946 4.464 9.329 1.00 81.19 211 LEU A N 1
ATOM 1544 C CA . LEU A 1 211 ? -8.286 3.279 8.795 1.00 81.19 211 LEU A CA 1
ATOM 1545 C C . LEU A 1 211 ? -6.746 3.390 8.856 1.00 81.19 211 LEU A C 1
ATOM 154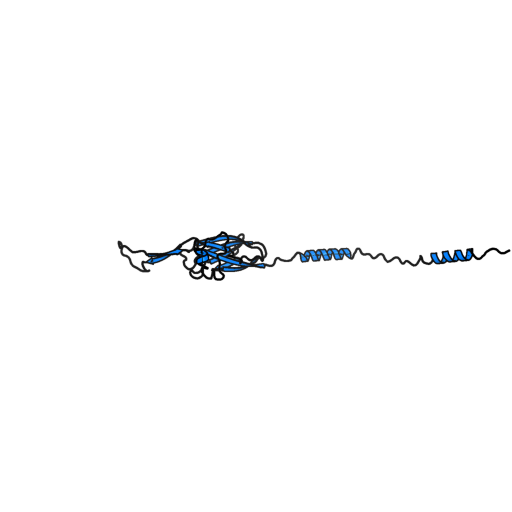7 O O . LEU A 1 211 ? -6.223 4.524 8.988 1.00 81.19 211 LEU A O 1
#

Sequence (211 aa):
MQPDIGREAMMRRIVAVSSRLADHVARPPAFRQERWFAGTLVMAALILLLAGIRGAGAVPTGIDVRVLASGAKFIGSSVGGAAVLIRDARTGELLAEGVTAGGTGNTKRIMREAQPRNRVLSTPDAAKFHAVLDIDSPREILVTARGPLGAPQAMAEASTRLWLLPGVDRTAGDGVLLELTGLIVAPVAPAFHSAARTGETVPLETRVMML